Protein AF-A0A1Q9VQT6-F1 (afdb_monomer)

Foldseek 3Di:
DELCLLVDDQPAEAAAHHHFPVSLPDLDACLRYHYLEYAFDVRVVSNVVRNHDHDLHHRHCLLCVLLVDALCVLQDPPAAEQEEEEEDQVCVVVDDPVGHYDDPPPPPSCLLNNLSRYQEYEYCDLSSVSSNLSRVRFYAYEHHPPGDCSSVCRNCNSQVNNPDDHHPDPVRCVLVTGGPRGNDDCVSSQQSPPLVVVVGPGPVVVRDGPDDDDPDDDDDPDDDPPVVPPNDDDDDDDDDDDDDDDDDDDDD

Mean predicted aligned error: 11.43 Å

Structure (mmCIF, N/CA/C/O backbone):
data_AF-A0A1Q9VQT6-F1
#
_entry.id   AF-A0A1Q9VQT6-F1
#
loop_
_atom_site.group_PDB
_atom_site.id
_atom_site.type_symbol
_atom_site.label_atom_id
_atom_site.label_alt_id
_atom_site.label_comp_id
_atom_site.label_asym_id
_atom_site.label_entity_id
_atom_site.label_seq_id
_atom_site.pdbx_PDB_ins_code
_atom_site.Cartn_x
_atom_site.Cartn_y
_atom_site.Cartn_z
_atom_site.occupancy
_atom_site.B_iso_or_equiv
_atom_site.auth_seq_id
_atom_site.auth_comp_id
_atom_site.auth_asym_id
_atom_site.auth_atom_id
_atom_site.pdbx_PDB_model_num
ATOM 1 N N . MET A 1 1 ? -0.586 5.607 8.609 1.00 44.78 1 MET A N 1
ATOM 2 C CA . MET A 1 1 ? 0.236 5.255 7.428 1.00 44.78 1 MET A CA 1
ATOM 3 C C . MET A 1 1 ? 1.458 4.461 7.874 1.00 44.78 1 MET A C 1
ATOM 5 O O . MET A 1 1 ? 2.199 4.940 8.723 1.00 44.78 1 MET A O 1
ATOM 9 N N . GLY A 1 2 ? 1.638 3.247 7.338 1.00 58.81 2 GLY A N 1
ATOM 10 C CA . GLY A 1 2 ? 2.756 2.341 7.644 1.00 58.81 2 GLY A CA 1
ATOM 11 C C . GLY A 1 2 ? 2.370 1.067 8.410 1.00 58.81 2 GLY A C 1
ATOM 12 O O . GLY A 1 2 ? 1.239 0.897 8.851 1.00 58.81 2 GLY A O 1
ATOM 13 N N . SER A 1 3 ? 3.331 0.154 8.585 1.00 63.56 3 SER A N 1
ATOM 14 C CA . SER A 1 3 ? 3.169 -1.046 9.429 1.00 63.56 3 SER A CA 1
ATOM 15 C C . SER A 1 3 ? 3.435 -0.710 10.906 1.00 63.56 3 SER A C 1
ATOM 17 O O . SER A 1 3 ? 4.297 -1.304 11.547 1.00 63.56 3 SER A O 1
ATOM 19 N N . VAL A 1 4 ? 2.762 0.325 11.411 1.00 74.88 4 VAL A N 1
ATOM 20 C CA . VAL A 1 4 ? 3.078 0.990 12.686 1.00 74.88 4 VAL A CA 1
ATOM 21 C C . VAL A 1 4 ? 1.983 0.840 13.738 1.00 74.88 4 VAL A C 1
ATOM 23 O O . VAL A 1 4 ? 2.108 1.412 14.813 1.00 74.88 4 VAL A O 1
ATOM 26 N N . LEU A 1 5 ? 0.927 0.060 13.469 1.00 73.38 5 LEU A N 1
ATOM 27 C CA . LEU A 1 5 ? -0.187 -0.106 14.410 1.00 73.38 5 LEU A CA 1
ATOM 28 C C . LEU A 1 5 ? 0.269 -0.589 15.795 1.00 73.38 5 LEU A C 1
ATOM 30 O O . LEU A 1 5 ? -0.247 -0.138 16.807 1.00 73.38 5 LEU A O 1
ATOM 34 N N . ALA A 1 6 ? 1.294 -1.441 15.847 1.00 70.00 6 ALA A N 1
ATOM 35 C CA . ALA A 1 6 ? 1.879 -1.922 17.099 1.00 70.00 6 ALA A CA 1
ATOM 36 C C . ALA A 1 6 ? 2.628 -0.839 17.914 1.00 70.00 6 ALA A C 1
ATOM 38 O O . ALA A 1 6 ? 3.205 -1.150 18.951 1.00 70.00 6 ALA A O 1
ATOM 39 N N . MET A 1 7 ? 2.668 0.410 17.436 1.00 76.75 7 MET A N 1
ATOM 40 C CA . MET A 1 7 ? 3.237 1.570 18.131 1.00 76.75 7 MET A CA 1
ATOM 41 C C . MET A 1 7 ? 2.185 2.628 18.497 1.00 76.75 7 MET A C 1
ATOM 43 O O . MET A 1 7 ? 2.561 3.640 19.088 1.00 76.75 7 MET A O 1
ATOM 47 N N . ALA A 1 8 ? 0.912 2.422 18.133 1.00 79.19 8 ALA A N 1
ATOM 48 C CA . ALA A 1 8 ? -0.175 3.353 18.441 1.00 79.19 8 ALA A CA 1
ATOM 49 C C . ALA A 1 8 ? -0.362 3.480 19.956 1.00 79.19 8 ALA A C 1
ATOM 51 O O . ALA A 1 8 ? -0.210 2.500 20.670 1.00 79.19 8 ALA A O 1
ATOM 52 N N . ARG A 1 9 ? -0.687 4.659 20.467 1.00 83.12 9 ARG A N 1
ATOM 53 C CA . ARG A 1 9 ? -0.858 4.944 21.898 1.00 83.12 9 ARG A CA 1
ATOM 54 C C . ARG A 1 9 ? -2.287 5.383 22.189 1.00 83.12 9 ARG A C 1
ATOM 56 O O . ARG A 1 9 ? -3.024 5.735 21.277 1.00 83.12 9 ARG A O 1
ATOM 63 N N . ALA A 1 10 ? -2.663 5.376 23.466 1.00 83.62 10 ALA A N 1
ATOM 64 C CA . ALA A 1 10 ? -3.950 5.910 23.897 1.00 83.62 10 ALA A CA 1
ATOM 65 C C . ALA A 1 10 ? -4.160 7.334 23.348 1.00 83.62 10 ALA A C 1
ATOM 67 O O . ALA A 1 10 ? -3.274 8.182 23.477 1.00 83.62 10 ALA A O 1
ATOM 68 N N . GLY A 1 11 ? -5.316 7.569 22.725 1.00 84.19 11 GLY A N 1
ATOM 69 C CA . GLY A 1 11 ? -5.657 8.833 22.064 1.00 84.19 11 GLY A CA 1
ATOM 70 C C . GLY A 1 11 ? -5.195 8.967 20.608 1.00 84.19 11 GLY A C 1
ATOM 71 O O . GLY A 1 11 ? -5.573 9.939 19.956 1.00 84.19 11 GLY A O 1
ATOM 72 N N . ASP A 1 12 ? -4.426 8.015 20.068 1.00 90.50 12 ASP A N 1
ATOM 73 C CA . ASP A 1 12 ? -4.115 7.997 18.637 1.00 90.50 12 ASP A CA 1
ATOM 74 C C . ASP A 1 12 ? -5.354 7.619 17.814 1.00 90.50 12 ASP A C 1
ATOM 76 O O . ASP A 1 12 ? -6.137 6.744 18.194 1.00 90.50 12 ASP A O 1
ATOM 80 N N . VAL A 1 13 ? -5.470 8.225 16.630 1.00 92.12 13 VAL A N 1
ATOM 81 C CA . VAL A 1 13 ? -6.470 7.859 15.621 1.00 92.12 13 VAL A CA 1
ATOM 82 C C . VAL A 1 13 ? -5.795 7.103 14.481 1.00 92.12 13 VAL A C 1
ATOM 84 O O . VAL A 1 13 ? -4.851 7.586 13.849 1.00 92.12 13 VAL A O 1
ATOM 87 N N . VAL A 1 14 ? -6.285 5.900 14.194 1.00 93.25 14 VAL A N 1
ATOM 88 C CA . VAL A 1 14 ? -5.739 5.008 13.170 1.00 93.25 14 VAL A CA 1
ATOM 89 C C . VAL A 1 14 ? -6.642 4.981 11.944 1.00 93.25 14 VAL A C 1
ATOM 91 O O . VAL A 1 14 ? -7.806 4.589 12.003 1.00 93.25 14 VAL A O 1
ATOM 94 N N . TRP A 1 15 ? -6.050 5.315 10.796 1.00 94.75 15 TRP A N 1
ATOM 95 C CA . TRP A 1 15 ? -6.702 5.275 9.491 1.00 94.75 15 TRP A CA 1
ATOM 96 C C . TRP A 1 15 ? -5.819 4.547 8.466 1.00 94.75 15 TRP A C 1
ATOM 98 O O . TRP A 1 15 ? -4.774 5.047 8.038 1.00 94.75 15 TRP A O 1
ATOM 108 N N . GLY A 1 16 ? -6.205 3.309 8.146 1.00 93.06 16 GLY A N 1
ATOM 109 C CA . GLY A 1 16 ? -5.600 2.465 7.111 1.00 93.06 16 GLY A CA 1
ATOM 110 C C . GLY A 1 16 ? -4.193 1.938 7.430 1.00 93.06 16 GLY A C 1
ATOM 111 O O . GLY A 1 16 ? -3.448 1.534 6.541 1.00 93.06 16 GLY A O 1
ATOM 112 N N . SER A 1 17 ? -3.788 1.965 8.704 1.00 91.19 17 SER A N 1
ATOM 113 C CA . SER A 1 17 ? -2.490 1.434 9.147 1.00 91.19 17 SER A CA 1
ATOM 114 C C . SER A 1 17 ? -2.494 -0.095 9.196 1.00 91.19 17 SER A C 1
ATOM 116 O O . SER A 1 17 ? -3.546 -0.717 9.339 1.00 91.19 17 SER A O 1
ATOM 118 N N . GLY A 1 18 ? -1.310 -0.700 9.117 1.00 89.06 18 GLY A N 1
ATOM 119 C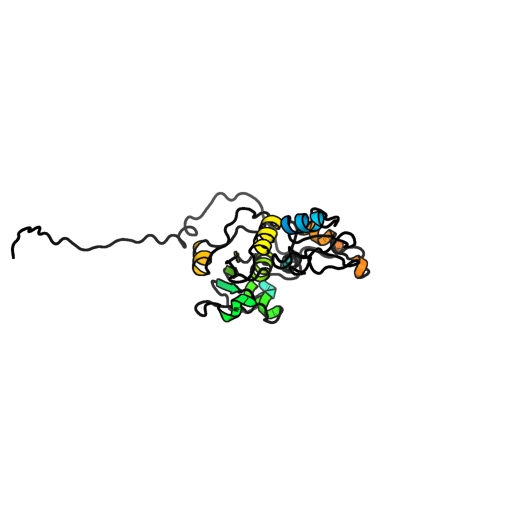 CA . GLY A 1 18 ? -1.108 -2.142 9.249 1.00 89.06 18 GLY A CA 1
ATOM 120 C C . GLY A 1 18 ? -0.224 -2.522 10.438 1.00 89.06 18 GLY A C 1
ATOM 121 O O . GLY A 1 18 ? 0.436 -1.673 11.042 1.00 89.06 18 GLY A O 1
ATOM 122 N N . VAL A 1 19 ? -0.135 -3.818 10.737 1.00 84.44 19 VAL A N 1
ATOM 123 C CA . VAL A 1 19 ? 0.855 -4.368 11.686 1.00 84.44 19 VAL A CA 1
ATOM 124 C C . VAL A 1 19 ? 2.133 -4.772 10.950 1.00 84.44 19 VAL A C 1
ATOM 126 O O . VAL A 1 19 ? 2.077 -5.280 9.826 1.00 84.44 19 VAL A O 1
ATOM 129 N N . ASN A 1 20 ? 3.292 -4.554 11.583 1.00 73.19 20 ASN A N 1
ATOM 130 C CA . ASN A 1 20 ? 4.540 -5.212 11.197 1.00 73.19 20 ASN A CA 1
ATOM 131 C C . ASN A 1 20 ? 4.668 -6.516 11.991 1.00 73.19 20 ASN A C 1
ATOM 133 O O . ASN A 1 20 ? 4.631 -6.484 13.220 1.00 73.19 20 ASN A O 1
ATOM 137 N N . GLY A 1 21 ? 4.861 -7.642 11.297 1.00 64.25 21 GLY A N 1
ATOM 138 C CA . GLY A 1 21 ? 5.029 -8.961 11.914 1.00 64.25 21 GLY A CA 1
ATOM 139 C C . GLY A 1 21 ? 6.121 -9.014 12.992 1.00 64.25 21 GLY A C 1
ATOM 140 O O . GLY A 1 21 ? 6.001 -9.779 13.938 1.00 64.25 21 GLY A O 1
ATOM 141 N N . LYS A 1 22 ? 7.138 -8.145 12.910 1.00 61.59 22 LYS A N 1
ATOM 142 C CA . LYS A 1 22 ? 8.226 -8.048 13.900 1.00 61.59 22 LYS A CA 1
ATOM 143 C C . LYS A 1 22 ? 7.791 -7.521 15.274 1.00 61.59 22 LYS A C 1
ATOM 145 O O . LYS A 1 22 ? 8.549 -7.627 16.229 1.00 61.59 22 LYS A O 1
ATOM 150 N N . LEU A 1 23 ? 6.613 -6.904 15.376 1.00 62.22 23 LEU A N 1
ATOM 151 C CA . LEU A 1 23 ? 6.113 -6.272 16.604 1.00 62.22 23 LEU A CA 1
ATOM 152 C C . LEU A 1 23 ? 4.931 -7.035 17.221 1.00 62.22 23 LEU A C 1
ATOM 154 O O . LEU A 1 23 ? 4.268 -6.518 18.119 1.00 62.22 23 LEU A O 1
ATOM 158 N N . VAL A 1 24 ? 4.655 -8.251 16.738 1.00 61.03 24 VAL A N 1
ATOM 159 C CA . VAL A 1 24 ? 3.488 -9.048 17.144 1.00 61.03 24 VAL A CA 1
ATOM 160 C C . VAL A 1 24 ? 3.578 -9.528 18.597 1.00 61.03 24 VAL A C 1
ATOM 162 O O . VAL A 1 24 ? 2.536 -9.729 19.217 1.00 61.03 24 VAL A O 1
ATOM 165 N N . ASP A 1 25 ? 4.782 -9.608 19.165 1.00 59.00 25 ASP A N 1
ATOM 166 C CA . ASP A 1 25 ? 5.016 -10.097 20.533 1.00 59.00 25 ASP A CA 1
ATOM 167 C C . ASP A 1 25 ? 4.992 -8.996 21.601 1.00 59.00 25 ASP A C 1
ATOM 169 O O . ASP A 1 25 ? 5.174 -9.266 22.785 1.00 59.00 25 ASP A O 1
ATOM 173 N N . ARG A 1 26 ? 4.752 -7.734 21.221 1.00 61.47 26 ARG A N 1
ATOM 174 C CA . ARG A 1 26 ? 4.553 -6.677 22.217 1.00 61.47 26 ARG A CA 1
ATOM 175 C C . ARG A 1 26 ? 3.157 -6.800 22.831 1.00 61.47 26 ARG A C 1
ATOM 177 O O . ARG A 1 26 ? 2.144 -6.722 22.121 1.00 61.47 26 ARG A O 1
ATOM 184 N N . GLU A 1 27 ? 3.112 -6.983 24.149 1.00 59.31 27 GLU A N 1
ATOM 185 C CA . GLU A 1 27 ? 1.920 -6.749 24.967 1.00 59.31 27 GLU A CA 1
ATOM 186 C C . GLU A 1 27 ? 1.637 -5.250 24.956 1.00 59.31 27 GLU A C 1
ATOM 188 O O . GLU A 1 27 ? 2.212 -4.467 25.705 1.00 59.31 27 GLU A O 1
ATOM 193 N N . HIS A 1 28 ? 0.804 -4.838 24.011 1.00 67.81 28 HIS A N 1
ATOM 194 C CA . HIS A 1 28 ? 0.396 -3.456 23.860 1.00 67.81 28 HIS A CA 1
ATOM 195 C C . HIS A 1 28 ? -1.117 -3.433 23.703 1.00 67.81 28 HIS A C 1
ATOM 197 O O . HIS A 1 28 ? -1.641 -3.926 22.699 1.00 67.81 28 HIS A O 1
ATOM 203 N N . ALA A 1 29 ? -1.809 -2.938 24.727 1.00 75.88 29 ALA A N 1
ATOM 204 C CA . ALA A 1 29 ? -3.255 -2.779 24.695 1.00 75.88 29 ALA A CA 1
ATOM 205 C C . ALA A 1 29 ? -3.625 -1.679 23.693 1.00 75.88 29 ALA A C 1
ATOM 207 O O . ALA A 1 29 ? -2.979 -0.635 23.630 1.00 75.88 29 ALA A O 1
ATOM 208 N N . LEU A 1 30 ? -4.663 -1.930 22.901 1.00 82.12 30 LEU A N 1
ATOM 209 C CA . LEU A 1 30 ? -5.165 -0.994 21.893 1.00 82.12 30 LEU A CA 1
ATOM 210 C C . LEU A 1 30 ? -6.600 -0.539 22.207 1.00 82.12 30 LEU A C 1
ATOM 212 O O . LEU A 1 30 ? -7.262 0.018 21.341 1.00 82.12 30 LEU A O 1
ATOM 216 N N . SER A 1 31 ? -7.081 -0.775 23.432 1.00 81.62 31 SER A N 1
ATOM 217 C CA . SER A 1 31 ? -8.441 -0.426 23.869 1.00 81.62 31 SER A CA 1
ATOM 218 C C . SER A 1 31 ? -8.737 1.073 23.833 1.00 81.62 31 SER A C 1
ATOM 220 O O . SER A 1 31 ? -9.873 1.452 23.587 1.00 81.62 31 SER A O 1
ATOM 222 N N . ASP A 1 32 ? -7.715 1.913 24.017 1.00 85.94 32 ASP A N 1
ATOM 223 C CA . ASP A 1 32 ? -7.850 3.377 24.034 1.00 85.94 32 ASP A CA 1
ATOM 224 C C . ASP A 1 32 ? -7.421 4.027 22.703 1.00 85.94 32 ASP A C 1
ATOM 226 O O . ASP A 1 32 ? -7.124 5.224 22.649 1.00 85.94 32 ASP A O 1
ATOM 230 N N . VAL A 1 33 ? -7.313 3.231 21.634 1.00 90.50 33 VAL A N 1
ATOM 231 C CA . VAL A 1 33 ? -6.965 3.697 20.286 1.00 90.50 33 VAL A CA 1
ATOM 232 C C . VAL A 1 33 ? -8.233 3.785 19.449 1.00 90.50 33 VAL A C 1
ATOM 234 O O . VAL A 1 33 ? -8.971 2.811 19.321 1.00 90.50 33 VAL A O 1
ATOM 237 N N . ASP A 1 34 ? -8.453 4.936 18.822 1.00 92.62 34 ASP A N 1
ATOM 238 C CA . ASP A 1 34 ? -9.573 5.137 17.910 1.00 92.62 34 ASP A CA 1
ATOM 239 C C . ASP A 1 34 ? -9.222 4.571 16.526 1.00 92.62 34 ASP A C 1
ATOM 241 O O . ASP A 1 34 ? -8.524 5.195 15.721 1.00 92.62 34 ASP A O 1
ATOM 245 N N . VAL A 1 35 ? -9.663 3.342 16.249 1.00 94.56 35 VAL A N 1
ATOM 246 C CA . VAL A 1 35 ? -9.382 2.666 14.980 1.00 94.56 35 VAL A CA 1
ATOM 247 C C . VAL A 1 35 ? -10.548 2.845 14.012 1.00 94.56 35 VAL A C 1
ATOM 249 O O . VAL A 1 35 ? -11.556 2.150 14.084 1.00 94.56 35 VAL A O 1
ATOM 252 N N . ARG A 1 36 ? -10.378 3.734 13.029 1.00 95.56 36 ARG A N 1
ATOM 253 C CA . ARG A 1 36 ? -11.395 4.033 12.006 1.00 95.56 36 ARG A CA 1
ATOM 254 C C . ARG A 1 36 ? -11.304 3.122 10.785 1.00 95.56 36 ARG A C 1
ATOM 256 O O . ARG A 1 36 ? -12.312 2.820 10.153 1.00 95.56 36 ARG A O 1
ATOM 263 N N . ALA A 1 37 ? -10.092 2.700 10.435 1.00 96.12 37 ALA A N 1
ATOM 264 C CA . ALA A 1 37 ? -9.823 1.774 9.339 1.00 96.12 37 ALA A CA 1
ATOM 265 C C . ALA A 1 37 ? -8.448 1.126 9.514 1.00 96.12 37 ALA A C 1
ATOM 267 O O . ALA A 1 37 ? -7.539 1.727 10.091 1.00 96.12 37 ALA A O 1
ATOM 268 N N . VAL A 1 38 ? -8.254 -0.056 8.936 1.00 96.81 38 VAL A N 1
ATOM 269 C CA . VAL A 1 38 ? -6.958 -0.752 8.920 1.00 96.81 38 VAL A CA 1
ATOM 270 C C . VAL A 1 38 ? -6.618 -1.255 7.523 1.00 96.81 38 VAL A C 1
ATOM 272 O O . VAL A 1 38 ? -7.472 -1.292 6.649 1.00 96.81 38 VAL A O 1
ATOM 275 N N . ARG A 1 39 ? -5.367 -1.650 7.281 1.00 96.44 39 ARG A N 1
ATOM 276 C CA . ARG A 1 39 ? -4.933 -2.098 5.948 1.00 96.44 39 ARG A CA 1
ATOM 277 C C . ARG A 1 39 ? -5.693 -3.333 5.446 1.00 96.44 39 ARG A C 1
ATOM 279 O O . ARG A 1 39 ? -5.993 -3.408 4.260 1.00 96.44 39 ARG A O 1
ATOM 286 N N . GLY A 1 40 ? -5.998 -4.276 6.336 1.00 96.56 40 GLY A N 1
ATOM 287 C CA . GLY A 1 40 ? -6.651 -5.532 5.985 1.00 96.56 40 GLY A CA 1
ATOM 288 C C . GLY A 1 40 ? -7.114 -6.354 7.193 1.00 96.56 40 GLY A C 1
ATOM 289 O O . GLY A 1 40 ? -6.955 -5.926 8.348 1.00 96.56 40 GLY A O 1
ATOM 290 N N . PRO A 1 41 ? -7.709 -7.533 6.939 1.00 96.69 41 PRO A N 1
ATOM 291 C CA . PRO A 1 41 ? -8.357 -8.346 7.965 1.00 96.69 41 PRO A CA 1
ATOM 292 C C . PRO A 1 41 ? -7.379 -8.906 9.006 1.00 96.69 41 PRO A C 1
ATOM 294 O O . PRO A 1 41 ? -7.719 -8.970 10.186 1.00 96.69 41 PRO A O 1
ATOM 297 N N . ARG A 1 42 ? -6.130 -9.224 8.640 1.00 95.25 42 ARG A N 1
ATOM 298 C CA . ARG A 1 42 ? -5.142 -9.740 9.609 1.00 95.25 42 ARG A CA 1
ATOM 299 C C . ARG A 1 42 ? -4.760 -8.680 10.633 1.00 95.25 42 ARG A C 1
ATOM 301 O O . ARG A 1 42 ? -4.623 -8.978 11.821 1.00 95.25 42 ARG A O 1
ATOM 308 N N . THR A 1 43 ? -4.597 -7.438 10.178 1.00 94.81 43 THR A N 1
ATOM 309 C CA . THR A 1 43 ? -4.370 -6.284 11.053 1.00 94.81 43 THR A CA 1
ATOM 310 C C . THR A 1 43 ? -5.576 -6.046 11.963 1.00 94.81 43 THR A C 1
ATOM 312 O O . THR A 1 43 ? -5.394 -5.815 13.160 1.00 94.81 43 THR A O 1
ATOM 315 N N . ARG A 1 44 ? -6.802 -6.145 11.429 1.00 95.56 44 ARG A N 1
ATOM 316 C CA . ARG A 1 44 ? -8.028 -6.034 12.229 1.00 95.56 44 ARG A CA 1
ATOM 317 C C . ARG A 1 44 ? -8.063 -7.071 13.344 1.00 95.56 44 ARG A C 1
ATOM 319 O O . ARG A 1 44 ? -8.241 -6.716 14.505 1.00 95.56 44 ARG A O 1
ATOM 326 N N . ASP A 1 45 ? -7.850 -8.334 13.004 1.00 94.44 45 ASP A N 1
ATOM 327 C CA . ASP A 1 45 ? -7.883 -9.430 13.966 1.00 94.44 45 ASP A CA 1
ATOM 328 C C . ASP A 1 45 ? -6.809 -9.276 15.046 1.00 94.44 45 ASP A C 1
ATOM 330 O O . ASP A 1 45 ? -7.064 -9.522 16.226 1.00 94.44 45 ASP A O 1
ATOM 334 N N . PHE A 1 46 ? -5.611 -8.827 14.663 1.00 91.69 46 PHE A N 1
ATOM 335 C CA . PHE A 1 46 ? -4.545 -8.511 15.611 1.00 91.69 46 PHE A CA 1
ATOM 336 C C . PHE A 1 46 ? -4.967 -7.444 16.628 1.00 91.69 46 PHE A C 1
ATOM 338 O O . PHE A 1 46 ? -4.729 -7.620 17.825 1.00 91.69 46 PHE A O 1
ATOM 345 N N . ALA A 1 47 ? -5.586 -6.359 16.163 1.00 91.00 47 ALA A N 1
ATOM 346 C CA . ALA A 1 47 ? -6.003 -5.251 17.013 1.00 91.00 47 ALA A CA 1
ATOM 347 C C . ALA A 1 47 ? -7.195 -5.616 17.911 1.00 91.00 47 ALA A C 1
ATOM 349 O O . ALA A 1 47 ? -7.173 -5.318 19.104 1.00 91.00 47 ALA A O 1
ATOM 350 N N . ARG A 1 48 ? -8.176 -6.363 17.386 1.00 92.75 48 ARG A N 1
ATOM 351 C CA . ARG A 1 48 ? -9.320 -6.860 18.170 1.00 92.75 48 ARG A CA 1
ATOM 352 C C . ARG A 1 48 ? -8.888 -7.778 19.311 1.00 92.75 48 ARG A C 1
ATOM 354 O O . ARG A 1 48 ? -9.386 -7.647 20.423 1.00 92.75 48 ARG A O 1
ATOM 361 N N . ARG A 1 49 ? -7.902 -8.656 19.081 1.00 91.25 49 ARG A N 1
ATOM 362 C CA . ARG A 1 49 ? -7.314 -9.495 20.148 1.00 91.25 49 ARG A CA 1
ATOM 363 C C . ARG A 1 49 ? -6.611 -8.692 21.252 1.00 91.25 49 ARG A C 1
ATOM 365 O O . ARG A 1 49 ? -6.309 -9.257 22.295 1.00 91.25 49 ARG A O 1
ATOM 372 N N . ARG A 1 50 ? -6.349 -7.401 21.030 1.00 88.94 50 ARG A N 1
ATOM 373 C CA . ARG A 1 50 ? -5.722 -6.462 21.979 1.00 88.94 50 ARG A CA 1
ATOM 374 C C . ARG A 1 50 ? -6.703 -5.430 22.542 1.00 88.94 50 ARG A C 1
ATOM 376 O O . ARG A 1 50 ? -6.273 -4.420 23.094 1.00 88.94 50 ARG A O 1
ATOM 383 N N . GLY A 1 51 ? -8.002 -5.689 22.403 1.00 90.31 51 GLY A N 1
ATOM 384 C CA . GLY A 1 51 ? -9.065 -4.892 23.011 1.00 90.31 51 GLY A CA 1
ATOM 385 C C . GLY A 1 51 ? -9.530 -3.689 22.193 1.00 90.31 51 GLY A C 1
ATOM 386 O O . GLY A 1 51 ? -10.388 -2.965 22.678 1.00 90.31 51 GLY A O 1
ATOM 387 N N . ALA A 1 52 ? -9.013 -3.473 20.977 1.00 91.31 52 ALA A N 1
ATOM 388 C CA . ALA A 1 52 ? -9.501 -2.395 20.117 1.00 91.31 52 ALA A CA 1
ATOM 389 C C . ALA A 1 52 ? -10.855 -2.740 19.484 1.00 91.31 52 ALA A C 1
ATOM 391 O O . ALA A 1 52 ? -11.054 -3.851 18.972 1.00 91.31 52 ALA A O 1
ATOM 392 N N . GLU A 1 53 ? -11.743 -1.754 19.407 1.00 93.62 53 GLU A N 1
ATOM 393 C CA . GLU A 1 53 ? -12.871 -1.786 18.481 1.00 93.62 53 GLU A CA 1
ATOM 394 C C . GLU A 1 53 ? -12.373 -1.434 17.079 1.00 93.62 53 GLU A C 1
ATOM 396 O O . GLU A 1 53 ? -11.736 -0.405 16.875 1.00 93.62 53 GLU A O 1
ATOM 401 N N . VAL A 1 54 ? -12.614 -2.315 16.105 1.00 95.44 54 VAL A N 1
ATOM 402 C CA . VAL A 1 54 ? -12.106 -2.134 14.739 1.00 95.44 54 VAL A CA 1
ATOM 403 C C . VAL A 1 54 ? -13.207 -2.456 13.727 1.00 95.44 54 VAL A C 1
ATOM 405 O O . VAL A 1 54 ? -13.619 -3.625 13.631 1.00 95.44 54 VAL A O 1
ATOM 408 N N . PRO A 1 55 ? -13.683 -1.467 12.950 1.00 96.19 55 PRO A N 1
ATOM 409 C CA . PRO A 1 55 ? -14.701 -1.687 11.934 1.00 96.19 55 PRO A CA 1
ATOM 410 C C . PRO A 1 55 ? -14.135 -2.495 10.759 1.00 96.19 55 PRO A C 1
ATOM 412 O O . PRO A 1 55 ? -12.923 -2.594 10.561 1.00 96.19 55 PRO A O 1
ATOM 415 N N . GLU A 1 56 ? -15.016 -3.075 9.947 1.00 96.25 56 GLU A N 1
ATOM 416 C CA . GLU A 1 56 ? -14.646 -3.790 8.714 1.00 96.25 56 GLU A CA 1
ATOM 417 C C . GLU A 1 56 ? -14.413 -2.807 7.562 1.00 96.25 56 GLU A C 1
ATOM 419 O O . GLU A 1 56 ? -15.027 -2.885 6.503 1.00 96.25 56 GLU A O 1
ATOM 424 N N . VAL A 1 57 ? -13.535 -1.833 7.805 1.00 96.69 57 VAL A N 1
ATOM 425 C CA . VAL A 1 57 ? -13.114 -0.834 6.824 1.00 96.69 57 VAL A CA 1
ATOM 426 C C . VAL A 1 57 ? -11.646 -1.077 6.512 1.00 96.69 57 VAL A C 1
ATOM 428 O O . VAL A 1 57 ? -10.775 -0.875 7.367 1.00 96.69 57 VAL A O 1
ATOM 431 N N . TYR A 1 58 ? -11.390 -1.524 5.282 1.00 96.56 58 TYR A N 1
ATOM 432 C CA . TYR A 1 58 ? -10.063 -1.922 4.828 1.00 96.56 58 TYR A CA 1
ATOM 433 C C . TYR A 1 58 ? -9.511 -1.001 3.744 1.00 96.56 58 TYR A C 1
ATOM 435 O O . TYR A 1 58 ? -10.220 -0.576 2.829 1.00 96.56 58 TYR A O 1
ATOM 443 N N . GLY A 1 59 ? -8.215 -0.725 3.832 1.00 95.50 59 GLY A N 1
ATOM 444 C CA . GLY A 1 59 ? -7.471 -0.057 2.775 1.00 95.50 59 GLY A CA 1
ATOM 445 C C . GLY A 1 59 ? -6.232 0.657 3.291 1.00 95.50 59 GLY A C 1
ATOM 446 O O . GLY A 1 59 ? -6.220 1.216 4.386 1.00 95.50 59 GLY A O 1
ATOM 447 N N . ASP A 1 60 ? -5.183 0.644 2.475 1.00 96.06 60 ASP A N 1
ATOM 448 C CA . ASP A 1 60 ? -4.013 1.496 2.669 1.00 96.06 60 ASP A CA 1
ATOM 449 C C . ASP A 1 60 ? -4.304 2.887 2.067 1.00 96.06 60 ASP A C 1
ATOM 451 O O . ASP A 1 60 ? -4.737 2.948 0.913 1.00 96.06 60 ASP A O 1
ATOM 455 N N . PRO A 1 61 ? -4.069 4.011 2.772 1.00 94.88 61 PRO A N 1
ATOM 456 C CA . PRO A 1 61 ? -4.299 5.348 2.223 1.00 94.88 61 PRO A CA 1
ATOM 457 C C . PRO A 1 61 ? -3.493 5.648 0.953 1.00 94.88 61 PRO A C 1
ATOM 459 O O . PRO A 1 61 ? -3.897 6.503 0.169 1.00 94.88 61 PRO A O 1
ATOM 462 N N . GLY A 1 62 ? -2.391 4.933 0.700 1.00 95.25 62 GLY A N 1
ATOM 463 C CA . GLY A 1 62 ? -1.655 4.999 -0.561 1.00 95.25 62 GLY A CA 1
ATOM 464 C C . GLY A 1 62 ? -2.496 4.625 -1.789 1.00 95.25 62 GLY A C 1
ATOM 465 O O . GLY A 1 62 ? -2.212 5.115 -2.879 1.00 95.25 62 GLY A O 1
ATOM 466 N N . LEU A 1 63 ? -3.578 3.851 -1.627 1.00 95.44 63 LEU A N 1
ATOM 467 C CA . LEU A 1 63 ? -4.546 3.576 -2.700 1.00 95.44 63 LEU A CA 1
ATOM 468 C C . LEU A 1 63 ? -5.280 4.839 -3.180 1.00 95.44 63 LEU A C 1
ATOM 470 O O . LEU A 1 63 ? -5.775 4.890 -4.306 1.00 95.44 63 LEU A O 1
ATOM 474 N N . LEU A 1 64 ? -5.328 5.888 -2.356 1.00 95.31 64 LEU A N 1
ATOM 475 C CA . LEU A 1 64 ? -5.971 7.153 -2.708 1.00 95.31 64 LEU A CA 1
ATOM 476 C C . LEU A 1 64 ? -5.101 8.035 -3.610 1.00 95.31 64 LEU A C 1
ATOM 478 O O . LEU A 1 64 ? -5.601 9.027 -4.132 1.00 95.31 64 LEU A O 1
ATOM 482 N N . VAL A 1 65 ? -3.839 7.673 -3.875 1.00 94.88 65 VAL A N 1
ATOM 483 C CA . VAL A 1 65 ? -2.974 8.412 -4.816 1.00 94.88 65 VAL A CA 1
ATOM 484 C C . VAL A 1 65 ? -3.643 8.563 -6.189 1.00 94.88 65 VAL A C 1
ATOM 486 O O . VAL A 1 65 ? -3.627 9.658 -6.748 1.00 94.88 65 VAL A O 1
ATOM 489 N N . GLY A 1 66 ? -4.307 7.514 -6.690 1.00 91.81 66 GLY A N 1
ATOM 490 C CA . GLY A 1 66 ? -5.032 7.550 -7.968 1.00 91.81 66 GLY A CA 1
ATOM 491 C C . GLY A 1 66 ? -6.273 8.451 -7.984 1.00 91.81 66 GLY A C 1
ATOM 492 O O . GLY A 1 66 ? -6.780 8.774 -9.053 1.00 91.81 66 GLY A O 1
ATOM 493 N N . HIS A 1 67 ? -6.754 8.885 -6.814 1.00 91.06 67 HIS A N 1
ATOM 494 C CA . HIS A 1 67 ? -7.846 9.857 -6.692 1.00 91.06 67 HIS A CA 1
ATOM 495 C C . HIS A 1 67 ? -7.341 11.302 -6.711 1.00 91.06 67 HIS A C 1
ATOM 497 O O . HIS A 1 67 ? -8.105 12.219 -7.000 1.00 91.06 67 HIS A O 1
ATOM 503 N N . LEU A 1 68 ? -6.063 11.505 -6.383 1.00 91.69 68 LEU A N 1
ATOM 504 C CA . LEU A 1 68 ? -5.428 12.818 -6.328 1.00 91.69 68 LEU A CA 1
ATOM 505 C C . LEU A 1 68 ? -4.758 13.174 -7.657 1.00 91.69 68 LEU A C 1
ATOM 507 O O . LEU A 1 68 ? -4.810 14.326 -8.084 1.00 91.69 68 LEU A O 1
ATOM 511 N N . TRP A 1 69 ? -4.155 12.188 -8.326 1.00 94.56 69 TRP A N 1
ATOM 512 C CA . TRP A 1 69 ? -3.463 12.385 -9.595 1.00 94.56 69 TRP A CA 1
ATOM 513 C C . TRP A 1 69 ? -3.718 11.240 -10.567 1.00 94.56 69 TRP A C 1
ATOM 515 O O . TRP A 1 69 ? -3.770 10.070 -10.191 1.00 94.56 69 TRP A O 1
ATOM 525 N N . THR A 1 70 ? -3.798 11.574 -11.855 1.00 96.38 70 THR A N 1
ATOM 526 C CA . THR A 1 70 ? -3.813 10.563 -12.911 1.00 96.38 70 THR A CA 1
ATOM 527 C C . THR A 1 70 ? -2.412 9.989 -13.120 1.00 96.38 70 THR A C 1
ATOM 529 O O . THR A 1 70 ? -1.396 10.669 -12.941 1.00 96.38 70 THR A O 1
ATOM 532 N N . ARG A 1 71 ? -2.347 8.739 -13.593 1.00 97.19 71 ARG A N 1
ATOM 533 C CA . ARG A 1 71 ? -1.083 8.104 -13.994 1.00 97.19 71 ARG A CA 1
ATOM 534 C C . ARG A 1 71 ? -0.314 8.944 -15.018 1.00 97.19 71 ARG A C 1
ATOM 536 O O . ARG A 1 71 ? 0.900 9.073 -14.900 1.00 97.19 71 ARG A O 1
ATOM 543 N N . SER A 1 72 ? -1.000 9.522 -16.006 1.00 97.19 72 SER A N 1
ATOM 544 C CA . SER A 1 72 ? -0.361 10.343 -17.043 1.00 97.19 72 SER A CA 1
ATOM 545 C C . SER A 1 72 ? 0.269 11.616 -16.476 1.00 97.19 72 SER A C 1
ATOM 547 O O . SER A 1 72 ? 1.390 11.943 -16.855 1.00 97.19 72 SER A O 1
ATOM 549 N N . ALA A 1 73 ? -0.399 12.289 -15.533 1.00 97.19 73 ALA A N 1
ATOM 550 C CA . ALA A 1 73 ? 0.133 13.489 -14.892 1.00 97.19 73 ALA A CA 1
ATOM 551 C C . ALA A 1 73 ? 1.383 13.190 -14.050 1.00 97.19 73 ALA A C 1
ATOM 553 O O . ALA A 1 73 ? 2.348 13.948 -14.096 1.00 97.19 73 ALA A O 1
ATOM 554 N N . LEU A 1 74 ? 1.391 12.074 -13.310 1.00 97.75 74 LEU A N 1
ATOM 555 C CA . LEU A 1 74 ? 2.551 11.675 -12.507 1.00 97.75 74 LEU A CA 1
ATOM 556 C C . LEU A 1 74 ? 3.724 11.199 -13.365 1.00 97.75 74 LEU A C 1
ATOM 558 O O . LEU A 1 74 ? 4.868 11.544 -13.068 1.00 97.75 74 LEU A O 1
ATOM 562 N N . ALA A 1 75 ? 3.457 10.424 -14.420 1.00 97.69 75 ALA A N 1
ATOM 563 C CA . ALA A 1 75 ? 4.497 9.968 -15.336 1.00 97.69 75 ALA A CA 1
ATOM 564 C C . ALA A 1 75 ? 5.189 11.163 -16.014 1.00 97.69 75 ALA A C 1
ATOM 566 O O . ALA A 1 75 ? 6.422 11.239 -16.003 1.00 97.69 75 ALA A O 1
ATOM 567 N N . GLY A 1 76 ? 4.406 12.123 -16.522 1.00 96.06 76 GLY A N 1
ATOM 568 C CA . GLY A 1 76 ? 4.917 13.240 -17.316 1.00 96.06 76 GLY A CA 1
ATOM 569 C C . GLY A 1 76 ? 5.672 12.735 -18.548 1.00 96.06 76 GLY A C 1
ATOM 570 O O . GLY A 1 76 ? 5.270 11.746 -19.160 1.00 96.06 76 GLY A O 1
ATOM 571 N N . ASP A 1 77 ? 6.808 13.363 -18.852 1.00 96.38 77 ASP A N 1
ATOM 572 C CA . ASP A 1 77 ? 7.668 13.006 -19.993 1.00 96.38 77 ASP A CA 1
ATOM 573 C C . ASP A 1 77 ? 8.730 11.943 -19.652 1.00 96.38 77 ASP A C 1
ATOM 575 O O . ASP A 1 77 ? 9.702 11.754 -20.388 1.00 96.38 77 ASP A O 1
ATOM 579 N N . ARG A 1 78 ? 8.593 11.252 -18.510 1.00 96.56 78 ARG A N 1
ATOM 580 C CA . ARG A 1 78 ? 9.561 10.224 -18.106 1.00 96.56 78 ARG A CA 1
ATOM 581 C C . ARG A 1 78 ? 9.586 9.076 -19.125 1.00 96.56 78 ARG A C 1
ATOM 583 O O . ARG A 1 78 ? 8.521 8.631 -19.563 1.00 96.56 78 ARG A O 1
ATOM 590 N N . PRO A 1 79 ? 10.775 8.537 -19.454 1.00 94.50 79 PRO A N 1
ATOM 591 C CA . PRO A 1 79 ? 10.883 7.346 -20.284 1.00 94.50 79 PRO A CA 1
ATOM 592 C C . PRO A 1 79 ? 10.102 6.185 -19.673 1.00 94.50 79 PRO A C 1
ATOM 594 O O . PRO A 1 79 ? 10.166 5.954 -18.464 1.00 94.50 79 PRO A O 1
ATOM 597 N N . ARG A 1 80 ? 9.386 5.444 -20.518 1.00 95.00 80 ARG A N 1
ATOM 598 C CA . ARG A 1 80 ? 8.706 4.225 -20.085 1.00 95.00 80 ARG A CA 1
ATOM 599 C C . ARG A 1 80 ? 9.700 3.078 -19.975 1.00 95.00 80 ARG A C 1
ATOM 601 O O . ARG A 1 80 ? 10.566 2.934 -20.834 1.00 95.00 80 ARG A O 1
ATOM 608 N N . THR A 1 81 ? 9.544 2.263 -18.941 1.00 96.31 81 THR A N 1
ATOM 609 C CA . THR A 1 81 ? 10.293 1.013 -18.773 1.00 96.31 81 THR A CA 1
ATOM 610 C C . THR A 1 81 ? 9.344 -0.171 -18.856 1.00 96.31 81 THR A C 1
ATOM 612 O O . THR A 1 81 ? 8.190 -0.065 -18.442 1.00 96.31 81 THR A O 1
ATOM 615 N N . ASP A 1 82 ? 9.823 -1.308 -19.360 1.00 97.50 82 ASP A N 1
ATOM 616 C CA . ASP A 1 82 ? 9.017 -2.534 -19.405 1.00 97.50 82 ASP A CA 1
ATOM 617 C C . ASP A 1 82 ? 8.689 -3.018 -17.989 1.00 97.50 82 ASP A C 1
ATOM 619 O O . ASP A 1 82 ? 7.543 -3.354 -17.685 1.00 97.50 82 ASP A O 1
ATOM 623 N N . HIS A 1 83 ? 9.672 -2.952 -17.087 1.00 98.31 83 HIS A N 1
ATOM 624 C CA . HIS A 1 83 ? 9.494 -3.243 -15.671 1.00 98.31 83 HIS A CA 1
ATOM 625 C C . HIS A 1 83 ? 10.316 -2.329 -14.756 1.00 98.31 83 HIS A C 1
ATOM 627 O O . HIS A 1 83 ? 11.201 -1.587 -15.195 1.00 98.31 83 HIS A O 1
ATOM 633 N N . LEU A 1 84 ? 10.000 -2.387 -13.465 1.00 98.44 84 LEU A N 1
ATOM 634 C CA . LEU A 1 84 ? 10.700 -1.701 -12.386 1.00 98.44 84 LEU A CA 1
ATOM 635 C C . LEU A 1 84 ? 10.732 -2.585 -11.140 1.00 98.44 84 LEU A C 1
ATOM 637 O O . LEU A 1 84 ? 9.703 -3.126 -10.731 1.00 98.44 84 LEU A O 1
ATOM 641 N N . VAL A 1 85 ? 11.897 -2.668 -10.500 1.00 98.38 85 VAL A N 1
ATOM 642 C CA . VAL A 1 85 ? 12.062 -3.312 -9.197 1.00 98.38 85 VAL A CA 1
ATOM 643 C C . VAL A 1 85 ? 12.039 -2.258 -8.091 1.00 98.38 85 VAL A C 1
ATOM 645 O O . VAL A 1 85 ? 12.800 -1.290 -8.118 1.00 98.38 85 VAL A O 1
ATOM 648 N N . VAL A 1 86 ? 11.172 -2.439 -7.094 1.00 98.00 86 VAL A N 1
ATOM 649 C CA . VAL A 1 86 ? 11.081 -1.563 -5.913 1.00 98.00 86 VAL A CA 1
ATOM 650 C C . VAL A 1 86 ? 11.368 -2.384 -4.651 1.00 98.00 86 VAL A C 1
ATOM 652 O O . VAL A 1 86 ? 10.442 -2.931 -4.035 1.00 98.00 86 VAL A O 1
ATOM 655 N N . PRO A 1 87 ? 12.642 -2.520 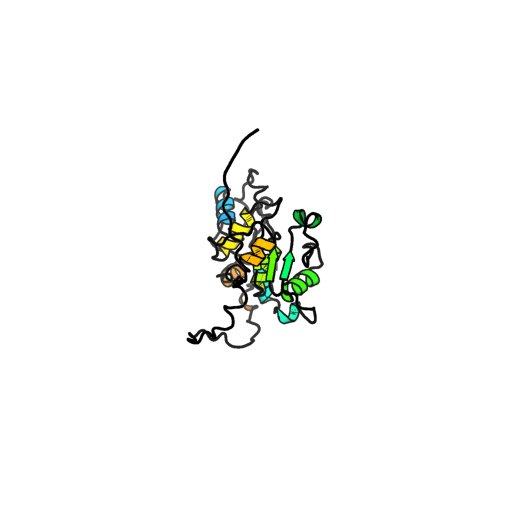-4.248 1.00 96.75 87 PRO A N 1
ATOM 656 C CA . PRO A 1 87 ? 13.003 -3.293 -3.072 1.00 96.75 87 PRO A CA 1
ATOM 657 C C . PRO A 1 87 ? 12.523 -2.602 -1.794 1.00 96.75 87 PRO A C 1
ATOM 659 O O . PRO A 1 87 ? 12.384 -1.377 -1.721 1.00 96.75 87 PRO A O 1
ATOM 662 N N . ASN A 1 88 ? 12.312 -3.388 -0.743 1.00 94.69 88 ASN A N 1
ATOM 663 C CA . ASN A 1 88 ? 12.240 -2.863 0.608 1.00 94.69 88 ASN A CA 1
ATOM 664 C C . ASN A 1 88 ? 13.534 -2.106 0.948 1.00 94.69 88 ASN A C 1
ATOM 666 O O . ASN A 1 88 ? 14.605 -2.441 0.447 1.00 94.69 88 ASN A O 1
ATOM 670 N N . LEU A 1 89 ? 13.466 -1.134 1.863 1.00 92.00 89 LEU A N 1
ATOM 671 C CA . LEU A 1 89 ? 14.655 -0.422 2.336 1.00 92.00 89 LEU A CA 1
ATOM 672 C C . LEU A 1 89 ? 15.750 -1.382 2.824 1.00 92.00 89 LEU A C 1
ATOM 674 O O . LEU A 1 89 ? 16.925 -1.166 2.539 1.00 92.00 89 LEU A O 1
ATOM 678 N N . HIS A 1 90 ? 15.362 -2.438 3.535 1.00 90.56 90 HIS A N 1
ATOM 679 C CA . HIS A 1 90 ? 16.303 -3.413 4.073 1.00 90.56 90 HIS A CA 1
ATOM 680 C C . HIS A 1 90 ? 16.810 -4.424 3.028 1.00 90.56 90 HIS A C 1
ATOM 682 O O . HIS A 1 90 ? 17.823 -5.067 3.272 1.00 90.56 90 HIS A O 1
ATOM 688 N N . ASP A 1 91 ? 16.164 -4.512 1.861 1.00 90.56 91 ASP A N 1
ATOM 689 C CA . ASP A 1 91 ? 16.617 -5.337 0.731 1.00 90.56 91 ASP A CA 1
ATOM 690 C C . ASP A 1 91 ? 17.466 -4.528 -0.267 1.00 90.56 91 ASP A C 1
ATOM 692 O O . ASP A 1 91 ? 18.176 -5.098 -1.089 1.00 90.56 91 ASP A O 1
ATOM 696 N N . LEU A 1 92 ? 17.421 -3.189 -0.205 1.00 90.06 92 LEU A N 1
ATOM 697 C CA . LEU A 1 92 ? 17.997 -2.298 -1.219 1.00 90.06 92 LEU A CA 1
ATOM 698 C C . LEU A 1 92 ? 19.496 -2.528 -1.460 1.00 90.06 92 LEU A C 1
ATOM 700 O O . LEU A 1 92 ? 19.951 -2.427 -2.595 1.00 90.06 92 LEU A O 1
ATOM 704 N N . ALA A 1 93 ? 20.265 -2.827 -0.411 1.00 89.06 93 ALA A N 1
ATOM 705 C CA . ALA A 1 93 ? 21.704 -3.068 -0.537 1.00 89.06 93 ALA A CA 1
ATOM 706 C C . ALA A 1 93 ? 22.031 -4.371 -1.290 1.00 89.06 93 ALA A C 1
ATOM 708 O O . ALA A 1 93 ? 23.094 -4.468 -1.897 1.00 89.06 93 ALA A O 1
ATOM 709 N N . ALA A 1 94 ? 21.118 -5.344 -1.254 1.00 85.50 94 ALA A N 1
ATOM 710 C CA . ALA A 1 94 ? 21.240 -6.639 -1.917 1.00 85.50 94 ALA A CA 1
ATOM 711 C C . ALA A 1 94 ? 20.449 -6.706 -3.235 1.00 85.50 94 ALA A C 1
ATOM 713 O O . ALA A 1 94 ? 20.395 -7.763 -3.857 1.00 85.50 94 ALA A O 1
ATOM 714 N N . ALA A 1 95 ? 19.815 -5.603 -3.650 1.00 85.75 95 ALA A N 1
ATOM 715 C CA . ALA A 1 95 ? 19.010 -5.568 -4.860 1.00 85.75 95 ALA A CA 1
ATOM 716 C C . ALA A 1 95 ? 19.871 -5.855 -6.097 1.00 85.75 95 ALA A C 1
ATOM 718 O O . ALA A 1 95 ? 20.953 -5.280 -6.264 1.00 85.75 95 ALA A O 1
ATOM 719 N N . ASP A 1 96 ? 19.366 -6.729 -6.968 1.00 83.56 96 ASP A N 1
ATOM 720 C CA . ASP A 1 96 ? 20.050 -7.081 -8.203 1.00 83.56 96 ASP A CA 1
ATOM 721 C C . ASP A 1 96 ? 20.169 -5.857 -9.122 1.00 83.56 96 ASP A C 1
ATOM 723 O O . ASP A 1 96 ? 19.191 -5.193 -9.473 1.00 83.56 96 ASP A O 1
ATOM 727 N N . ARG A 1 97 ? 21.405 -5.569 -9.527 1.00 86.38 97 ARG A N 1
ATOM 728 C CA . ARG A 1 97 ? 21.740 -4.457 -10.415 1.00 86.38 97 ARG A CA 1
ATOM 729 C C . ARG A 1 97 ? 21.415 -4.751 -11.881 1.00 86.38 97 ARG A C 1
ATOM 731 O O . ARG A 1 97 ? 21.527 -3.840 -12.697 1.00 86.38 97 ARG A O 1
ATOM 738 N N . ALA A 1 98 ? 21.017 -5.979 -12.216 1.00 91.44 98 ALA A N 1
ATOM 739 C CA . ALA A 1 98 ? 20.570 -6.366 -13.551 1.00 91.44 98 ALA A CA 1
ATOM 740 C C . ALA A 1 98 ? 19.219 -5.743 -13.947 1.00 91.44 98 ALA A C 1
ATOM 742 O O . ALA A 1 98 ? 18.865 -5.736 -15.128 1.00 91.44 98 ALA A O 1
ATOM 743 N N . HIS A 1 99 ? 18.465 -5.196 -12.989 1.00 94.56 99 HIS A N 1
ATOM 744 C CA . HIS A 1 99 ? 17.145 -4.623 -13.233 1.00 94.56 99 HIS A CA 1
ATOM 745 C C . HIS A 1 99 ? 17.069 -3.125 -12.904 1.00 94.56 99 HIS A C 1
ATOM 747 O O . HIS A 1 99 ? 17.681 -2.670 -11.928 1.00 94.56 99 HIS A O 1
ATOM 753 N N . PRO A 1 100 ? 16.261 -2.345 -13.656 1.00 96.12 100 PRO A N 1
ATOM 754 C CA . PRO A 1 100 ? 15.915 -0.983 -13.268 1.00 96.12 100 PRO A CA 1
ATOM 755 C C . PRO A 1 100 ? 15.328 -0.985 -11.857 1.00 96.12 100 PRO A C 1
ATOM 757 O O . PRO A 1 100 ? 14.321 -1.643 -11.597 1.00 96.12 100 PRO A O 1
ATOM 760 N N . THR A 1 101 ? 15.972 -0.263 -10.944 1.00 96.81 101 THR A N 1
ATOM 761 C CA . THR A 1 101 ? 15.649 -0.307 -9.517 1.00 96.81 101 THR A CA 1
ATOM 762 C C . THR A 1 101 ? 15.343 1.089 -8.993 1.00 96.81 101 THR A C 1
ATOM 764 O O . THR A 1 101 ? 16.134 2.016 -9.170 1.00 96.81 101 THR A O 1
ATOM 767 N N . LEU A 1 102 ? 14.214 1.234 -8.298 1.00 96.88 102 LEU A N 1
ATOM 768 C CA . LEU A 1 102 ? 13.827 2.457 -7.598 1.00 96.88 102 LEU A CA 1
ATOM 769 C C . LEU A 1 102 ? 14.054 2.293 -6.094 1.00 96.88 102 LEU A C 1
ATOM 771 O O . LEU A 1 102 ? 13.440 1.451 -5.443 1.00 96.88 102 LEU A O 1
ATOM 775 N N . SER A 1 103 ? 14.879 3.164 -5.516 1.00 96.31 103 SER A N 1
ATOM 776 C CA . SER A 1 103 ? 14.991 3.270 -4.060 1.00 96.31 103 SER A CA 1
ATOM 777 C C . SER A 1 103 ? 13.664 3.754 -3.453 1.00 96.31 103 SER A C 1
ATOM 779 O O . SER A 1 103 ? 13.175 4.813 -3.851 1.00 96.31 103 SER A O 1
ATOM 781 N N . PRO A 1 104 ? 13.118 3.080 -2.422 1.00 91.50 104 PRO A N 1
ATOM 782 C CA . PRO A 1 104 ? 11.911 3.536 -1.728 1.00 91.50 104 PRO A CA 1
ATOM 783 C C . PRO A 1 104 ? 12.139 4.804 -0.883 1.00 91.50 104 PRO A C 1
ATOM 785 O O . PRO A 1 104 ? 11.199 5.315 -0.284 1.00 91.50 104 PRO A O 1
ATOM 788 N N . ARG A 1 105 ? 13.387 5.292 -0.789 1.00 93.44 105 ARG A N 1
ATOM 789 C CA . ARG A 1 105 ? 13.751 6.559 -0.125 1.00 93.44 105 ARG A CA 1
ATOM 790 C C . ARG A 1 105 ? 13.896 7.731 -1.091 1.00 93.44 105 ARG A C 1
ATOM 792 O O . ARG A 1 105 ? 14.267 8.818 -0.655 1.00 93.44 105 ARG A O 1
ATOM 799 N N . SER A 1 106 ? 13.703 7.507 -2.388 1.00 96.00 106 SER A N 1
ATOM 800 C CA . SER A 1 106 ? 13.714 8.603 -3.351 1.00 96.00 106 SER A CA 1
ATOM 801 C C . SER A 1 106 ? 12.620 9.625 -3.004 1.00 96.00 106 SER A C 1
ATOM 803 O O . SER A 1 106 ? 11.631 9.258 -2.362 1.00 96.00 106 SER A O 1
ATOM 805 N N . PRO A 1 107 ? 12.763 10.894 -3.427 1.00 97.19 107 PRO A N 1
ATOM 806 C CA . PRO A 1 107 ? 11.710 11.893 -3.269 1.00 97.19 107 PRO A CA 1
ATOM 807 C C . PRO A 1 107 ? 10.345 11.381 -3.749 1.00 97.19 107 PRO A C 1
ATOM 809 O O . PRO A 1 107 ? 10.269 10.547 -4.655 1.00 97.19 107 PRO A O 1
ATOM 812 N N . LEU A 1 108 ? 9.264 11.849 -3.121 1.00 94.94 108 LEU A N 1
ATOM 813 C CA . LEU A 1 108 ? 7.916 11.327 -3.366 1.00 94.94 108 LEU A CA 1
ATOM 814 C C . LEU A 1 108 ? 7.513 11.439 -4.843 1.00 94.94 108 LEU A C 1
ATOM 816 O O . LEU A 1 108 ? 7.031 10.471 -5.422 1.00 94.94 108 LEU A O 1
ATOM 820 N N . ASP A 1 109 ? 7.753 12.591 -5.461 1.00 96.12 109 ASP A N 1
ATOM 821 C CA . ASP A 1 109 ? 7.488 12.855 -6.876 1.00 96.12 109 ASP A CA 1
ATOM 822 C C . ASP A 1 109 ? 8.294 11.928 -7.801 1.00 96.12 109 ASP A C 1
ATOM 824 O O . ASP A 1 109 ? 7.772 11.436 -8.803 1.00 96.12 109 ASP A O 1
ATOM 828 N N . VAL A 1 110 ? 9.540 11.616 -7.432 1.00 97.50 110 VAL A N 1
ATOM 829 C CA . VAL A 1 110 ? 10.375 10.641 -8.144 1.00 97.50 110 VAL A CA 1
ATOM 830 C C . VAL A 1 110 ? 9.792 9.240 -8.005 1.00 97.50 110 VAL A C 1
ATOM 832 O O . VAL A 1 110 ? 9.673 8.541 -9.010 1.00 97.50 110 VAL A O 1
ATOM 835 N N . CYS A 1 111 ? 9.388 8.827 -6.801 1.00 97.75 111 CYS A N 1
ATOM 836 C CA . CYS A 1 111 ? 8.782 7.514 -6.586 1.00 97.75 111 CYS A CA 1
ATOM 837 C C . CYS A 1 111 ? 7.495 7.347 -7.398 1.00 97.75 111 CYS A C 1
ATOM 839 O O . CYS A 1 111 ? 7.376 6.403 -8.180 1.00 97.75 111 CYS A O 1
ATOM 841 N N . LEU A 1 112 ? 6.557 8.285 -7.241 1.00 98.06 112 LEU A N 1
ATOM 842 C CA . LEU A 1 112 ? 5.266 8.255 -7.922 1.00 98.06 112 LEU A CA 1
ATOM 843 C C . LEU A 1 112 ? 5.438 8.309 -9.441 1.00 98.06 112 LEU A C 1
ATOM 845 O O . LEU A 1 112 ? 4.847 7.497 -10.148 1.00 98.06 112 LEU A O 1
ATOM 849 N N . GLY A 1 113 ? 6.275 9.218 -9.947 1.00 98.38 113 GLY A N 1
ATOM 850 C CA . GLY A 1 113 ? 6.493 9.370 -11.383 1.00 98.38 113 GLY A CA 1
ATOM 851 C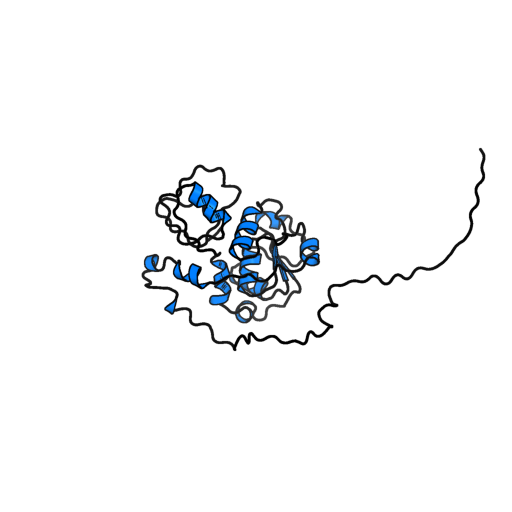 C . GLY A 1 113 ? 7.198 8.175 -12.022 1.00 98.38 113 GLY A C 1
ATOM 852 O O . GLY A 1 113 ? 6.830 7.769 -13.122 1.00 98.38 113 GLY A O 1
ATOM 853 N N . THR A 1 114 ? 8.167 7.566 -11.330 1.00 98.50 114 THR A N 1
ATOM 854 C CA . THR A 1 114 ? 8.873 6.373 -11.835 1.00 98.50 114 THR A CA 1
ATOM 855 C C . THR A 1 114 ? 7.939 5.163 -11.876 1.00 98.50 114 THR A C 1
ATOM 857 O O . THR A 1 114 ? 7.883 4.467 -12.889 1.00 98.50 114 THR A O 1
ATOM 860 N N . ILE A 1 115 ? 7.140 4.945 -10.824 1.00 98.62 115 ILE A N 1
ATOM 861 C CA . ILE A 1 115 ? 6.120 3.885 -10.806 1.00 98.62 115 ILE A CA 1
ATOM 862 C C . ILE A 1 115 ? 5.076 4.126 -11.906 1.00 98.62 115 ILE A C 1
ATOM 864 O O . ILE A 1 115 ? 4.778 3.216 -12.676 1.00 98.62 115 ILE A O 1
ATOM 868 N N . ALA A 1 116 ? 4.573 5.356 -12.050 1.00 98.62 116 ALA A N 1
ATOM 869 C CA . ALA A 1 116 ? 3.594 5.713 -13.079 1.00 98.62 116 ALA A CA 1
ATOM 870 C C . ALA A 1 116 ? 4.098 5.458 -14.515 1.00 98.62 116 ALA A C 1
ATOM 872 O O . ALA A 1 116 ? 3.315 5.064 -15.388 1.00 98.62 116 ALA A O 1
ATOM 873 N N . ALA A 1 117 ? 5.397 5.665 -14.756 1.00 98.50 117 ALA A N 1
ATOM 874 C CA . ALA A 1 117 ? 6.053 5.445 -16.044 1.00 98.50 117 ALA A CA 1
ATOM 875 C C . ALA A 1 117 ? 6.409 3.969 -16.327 1.00 98.50 117 ALA A C 1
ATOM 877 O O . ALA A 1 117 ? 6.836 3.650 -17.435 1.00 98.50 117 ALA A O 1
ATOM 878 N N . SER A 1 118 ? 6.206 3.056 -15.374 1.00 98.56 118 SER A N 1
ATOM 879 C CA . SER A 1 118 ? 6.576 1.641 -15.515 1.00 98.56 118 SER A CA 1
ATOM 880 C C . SER A 1 118 ? 5.478 0.803 -16.182 1.00 98.56 118 SER A C 1
ATOM 882 O O . SER A 1 118 ? 4.285 1.059 -16.000 1.00 98.56 118 SER A O 1
ATOM 884 N N . GLY A 1 119 ? 5.867 -0.218 -16.948 1.00 98.44 119 GLY A N 1
ATOM 885 C CA . GLY A 1 119 ? 4.971 -1.216 -17.541 1.00 98.44 119 GLY A CA 1
ATOM 886 C C . GLY A 1 119 ? 4.534 -2.298 -16.551 1.00 98.44 119 GLY A C 1
ATOM 887 O O . GLY A 1 119 ? 3.375 -2.707 -16.565 1.00 98.44 119 GLY A O 1
ATOM 888 N N . PHE A 1 120 ? 5.434 -2.701 -15.652 1.00 98.81 120 PHE A N 1
ATOM 889 C CA . PHE A 1 120 ? 5.197 -3.698 -14.609 1.00 98.81 120 PHE A CA 1
ATOM 890 C C . PHE A 1 120 ? 6.060 -3.413 -13.370 1.00 98.81 120 PHE A C 1
ATOM 892 O O . PHE A 1 120 ? 7.252 -3.142 -13.491 1.00 98.81 120 PHE A O 1
ATOM 899 N N . VAL A 1 121 ? 5.484 -3.477 -12.170 1.00 98.81 121 VAL A N 1
ATOM 900 C CA . VAL A 1 121 ? 6.209 -3.255 -10.910 1.00 98.81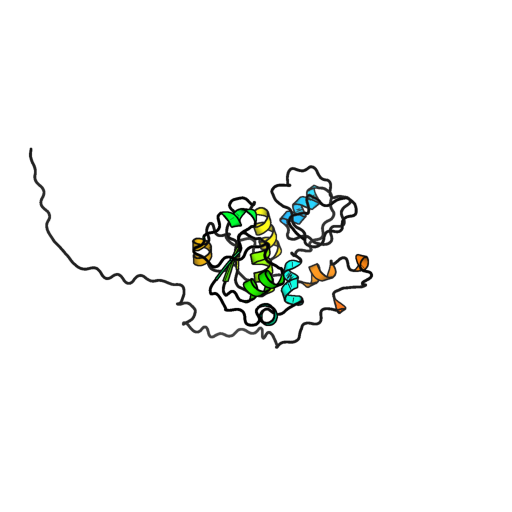 121 VAL A CA 1
ATOM 901 C C . VAL A 1 121 ? 6.377 -4.561 -10.142 1.00 98.81 121 VAL A C 1
ATOM 903 O O . VAL A 1 121 ? 5.406 -5.176 -9.711 1.00 98.81 121 VAL A O 1
ATOM 906 N N . VAL A 1 122 ? 7.624 -4.951 -9.898 1.00 98.56 122 VAL A N 1
ATOM 907 C CA . VAL A 1 122 ? 7.980 -6.047 -8.990 1.00 98.56 122 VAL A CA 1
ATOM 908 C C . VAL A 1 122 ? 8.524 -5.436 -7.708 1.00 98.56 122 VAL A C 1
ATOM 910 O O . VAL A 1 122 ? 9.456 -4.635 -7.753 1.00 98.56 122 VAL A O 1
ATOM 913 N N . ALA A 1 123 ? 7.961 -5.763 -6.547 1.00 97.94 123 ALA A N 1
ATOM 914 C CA . ALA A 1 123 ? 8.358 -5.067 -5.324 1.00 97.94 123 ALA A CA 1
ATOM 915 C C . ALA A 1 123 ? 8.372 -5.949 -4.076 1.00 97.94 123 ALA A C 1
ATOM 917 O O . ALA A 1 123 ? 7.399 -6.632 -3.774 1.00 97.94 123 ALA A O 1
ATOM 918 N N . SER A 1 124 ? 9.453 -5.851 -3.297 1.00 96.81 124 SER A N 1
ATOM 919 C CA . SER A 1 124 ? 9.461 -6.235 -1.878 1.00 96.81 124 SER A CA 1
ATOM 920 C C . SER A 1 124 ? 9.169 -5.030 -0.965 1.00 96.81 124 SER A C 1
ATOM 922 O O . SER A 1 124 ? 9.052 -5.140 0.255 1.00 96.81 124 SER A O 1
ATOM 924 N N . SER A 1 125 ? 9.000 -3.829 -1.523 1.00 95.62 125 SER A N 1
ATOM 925 C CA . SER A 1 125 ? 8.383 -2.708 -0.813 1.00 95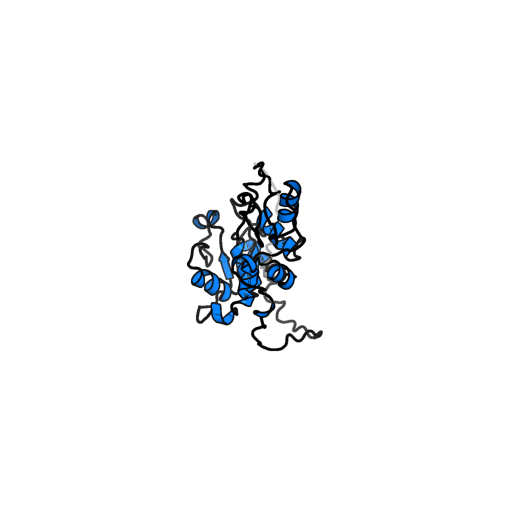.62 125 SER A CA 1
ATOM 926 C C . SER A 1 125 ? 6.859 -2.794 -0.900 1.00 95.62 125 SER A C 1
ATOM 928 O O . SER A 1 125 ? 6.310 -2.802 -2.000 1.00 95.62 125 SER A O 1
ATOM 930 N N . LEU A 1 126 ? 6.162 -2.764 0.248 1.00 96.00 126 LEU A N 1
ATOM 931 C CA . LEU A 1 126 ? 4.691 -2.749 0.281 1.00 96.00 126 LEU A CA 1
ATOM 932 C C . LEU A 1 126 ? 4.129 -1.621 -0.598 1.00 96.00 126 LEU A C 1
ATOM 934 O O . LEU A 1 126 ? 3.303 -1.861 -1.472 1.00 96.00 126 LEU A O 1
ATOM 938 N N . HIS A 1 127 ? 4.626 -0.398 -0.397 1.00 95.94 127 HIS A N 1
ATOM 939 C CA . HIS A 1 127 ? 4.120 0.768 -1.115 1.00 95.94 127 HIS A CA 1
ATOM 940 C C . HIS A 1 127 ? 4.490 0.786 -2.601 1.00 95.94 127 HIS A C 1
ATOM 942 O O . HIS A 1 127 ? 3.845 1.504 -3.355 1.00 95.94 127 HIS A O 1
ATOM 948 N N . GLY A 1 128 ? 5.469 -0.017 -3.041 1.00 97.50 128 GLY A N 1
ATOM 949 C CA . GLY A 1 128 ? 5.729 -0.200 -4.469 1.00 97.50 128 GLY A CA 1
ATOM 950 C C . GLY A 1 128 ? 4.497 -0.761 -5.184 1.00 97.50 128 GLY A C 1
ATOM 951 O O . GLY A 1 128 ? 4.055 -0.189 -6.175 1.00 97.50 128 GLY A O 1
ATOM 952 N N . VAL A 1 129 ? 3.889 -1.813 -4.621 1.00 98.31 129 VAL A N 1
ATOM 953 C CA . VAL A 1 129 ? 2.647 -2.397 -5.154 1.00 98.31 129 VAL A CA 1
ATOM 954 C C . VAL A 1 129 ? 1.433 -1.520 -4.859 1.00 98.31 129 VAL A C 1
ATOM 956 O O . VAL A 1 129 ? 0.643 -1.302 -5.764 1.00 98.31 129 VAL A O 1
ATOM 959 N N . VAL A 1 130 ? 1.296 -0.955 -3.650 1.00 98.06 130 VAL A N 1
ATOM 960 C CA . VAL A 1 130 ? 0.135 -0.098 -3.310 1.00 98.06 130 VAL A CA 1
ATOM 961 C C . VAL A 1 130 ? -0.002 1.080 -4.278 1.00 98.06 130 VAL A C 1
ATOM 963 O O . VAL A 1 130 ? -1.098 1.363 -4.754 1.00 98.06 130 VAL A O 1
ATOM 966 N N . VAL A 1 131 ? 1.104 1.768 -4.581 1.00 98.19 131 VAL A N 1
ATOM 967 C CA . VAL A 1 131 ? 1.098 2.897 -5.522 1.00 98.19 131 VAL A CA 1
ATOM 968 C C . VAL A 1 131 ? 0.857 2.415 -6.950 1.00 98.19 131 VAL A C 1
ATOM 970 O O . VAL A 1 131 ? 0.121 3.064 -7.688 1.00 98.19 131 VAL A O 1
ATOM 973 N N . ALA A 1 132 ? 1.448 1.287 -7.350 1.00 98.56 132 ALA A N 1
ATOM 974 C CA . ALA A 1 132 ? 1.207 0.721 -8.672 1.00 98.56 132 ALA A CA 1
ATOM 975 C C . ALA A 1 132 ? -0.279 0.373 -8.870 1.00 98.56 132 ALA A C 1
ATOM 977 O O . ALA A 1 132 ? -0.879 0.809 -9.851 1.00 98.56 132 ALA A O 1
ATOM 978 N N . ASP A 1 133 ? -0.895 -0.286 -7.887 1.00 98.38 133 ASP A N 1
ATOM 979 C CA . ASP A 1 133 ? -2.324 -0.603 -7.857 1.00 98.38 133 ASP A CA 1
ATOM 980 C C . ASP A 1 133 ? -3.187 0.668 -7.934 1.00 98.38 133 ASP A C 1
ATOM 982 O O . ASP A 1 133 ? -4.107 0.739 -8.749 1.00 98.38 133 ASP A O 1
ATOM 986 N N . ALA A 1 134 ? -2.851 1.707 -7.159 1.00 97.81 134 ALA A N 1
ATOM 987 C CA . ALA A 1 134 ? -3.548 2.998 -7.180 1.00 97.81 134 ALA A CA 1
ATOM 988 C C . ALA A 1 134 ? -3.530 3.673 -8.563 1.00 97.81 134 ALA A C 1
ATOM 990 O O . ALA A 1 134 ? -4.450 4.408 -8.915 1.00 97.81 134 ALA A O 1
ATOM 991 N N . LEU A 1 135 ? -2.471 3.442 -9.341 1.00 97.81 135 LEU A N 1
ATOM 992 C CA . LEU A 1 135 ? -2.253 4.042 -10.657 1.00 97.81 135 LEU A CA 1
ATOM 993 C C . LEU A 1 135 ? -2.639 3.117 -11.820 1.00 97.81 135 LEU A C 1
ATOM 995 O O . LEU A 1 135 ? -2.449 3.492 -12.980 1.00 97.81 135 LEU A O 1
ATOM 999 N N . GLY A 1 136 ? -3.152 1.915 -11.539 1.00 97.62 136 GLY A N 1
ATOM 1000 C CA . GLY A 1 136 ? -3.453 0.909 -12.560 1.00 97.62 136 GLY A CA 1
ATOM 1001 C C . GLY A 1 136 ? -2.208 0.413 -13.307 1.00 97.62 136 GLY A C 1
ATOM 1002 O O . GLY A 1 136 ? -2.281 0.066 -14.488 1.00 97.62 136 GLY A O 1
ATOM 1003 N N . VAL A 1 137 ? -1.044 0.438 -12.658 1.00 98.62 137 VAL A N 1
ATOM 1004 C CA . VAL A 1 137 ? 0.191 -0.173 -13.158 1.00 98.62 137 VAL A CA 1
ATOM 1005 C C . VAL A 1 137 ? 0.195 -1.637 -12.708 1.00 98.62 137 VAL A C 1
ATOM 1007 O O . VAL A 1 137 ? 0.078 -1.884 -11.508 1.00 98.62 137 VAL A O 1
ATOM 1010 N N . PRO A 1 138 ? 0.334 -2.615 -13.623 1.00 98.62 138 PRO A N 1
ATOM 1011 C CA . PRO A 1 138 ? 0.470 -4.019 -13.250 1.00 98.62 138 PRO A CA 1
ATOM 1012 C C . PRO A 1 138 ? 1.567 -4.205 -12.198 1.00 98.62 138 PRO A C 1
ATOM 1014 O O . PRO A 1 138 ? 2.641 -3.610 -12.322 1.00 98.62 138 PRO A O 1
ATOM 1017 N N . ALA A 1 139 ? 1.328 -5.028 -11.176 1.00 98.62 139 ALA A N 1
ATOM 1018 C CA . ALA A 1 139 ? 2.296 -5.215 -10.100 1.00 98.62 139 ALA A CA 1
ATOM 1019 C C . ALA A 1 139 ? 2.248 -6.605 -9.463 1.00 98.62 139 ALA A C 1
ATOM 1021 O O . ALA A 1 139 ? 1.209 -7.266 -9.463 1.00 98.62 139 ALA A O 1
ATOM 1022 N N . ARG A 1 140 ? 3.382 -7.049 -8.913 1.00 98.56 140 ARG A N 1
ATOM 1023 C CA . ARG A 1 140 ? 3.494 -8.273 -8.113 1.00 98.56 140 ARG A CA 1
ATOM 1024 C C . ARG A 1 140 ? 4.452 -8.085 -6.941 1.00 98.56 140 ARG A C 1
ATOM 1026 O O . ARG A 1 140 ? 5.512 -7.472 -7.077 1.00 98.56 140 ARG A O 1
ATOM 1033 N N . PHE A 1 141 ? 4.094 -8.654 -5.792 1.00 98.31 141 PHE A N 1
ATOM 1034 C CA . PHE A 1 141 ? 5.028 -8.784 -4.681 1.00 98.31 141 PHE A CA 1
ATOM 1035 C C . PHE A 1 141 ? 6.096 -9.836 -4.968 1.00 98.31 141 PHE A C 1
ATOM 1037 O O . PHE A 1 141 ? 5.784 -10.945 -5.403 1.00 98.31 141 PHE A O 1
ATOM 1044 N N . VAL A 1 142 ? 7.337 -9.500 -4.627 1.00 97.06 142 VAL A N 1
ATOM 1045 C CA . VAL A 1 142 ? 8.427 -10.461 -4.442 1.00 97.06 142 VAL A CA 1
ATOM 1046 C C . VAL A 1 142 ? 8.781 -10.523 -2.958 1.00 97.06 142 VAL A C 1
ATOM 1048 O O . VAL A 1 142 ? 8.717 -9.511 -2.247 1.00 97.06 142 VAL A O 1
ATOM 1051 N N . ARG A 1 143 ? 9.114 -11.718 -2.470 1.00 94.94 143 ARG A N 1
ATOM 1052 C CA . ARG A 1 143 ? 9.506 -11.948 -1.081 1.00 94.94 143 ARG A CA 1
ATOM 1053 C C . ARG A 1 143 ? 10.671 -11.031 -0.694 1.00 94.94 143 ARG A C 1
ATOM 1055 O O . ARG A 1 143 ? 11.611 -10.813 -1.451 1.00 94.94 143 ARG A O 1
ATOM 1062 N N . SER A 1 144 ? 10.589 -10.475 0.513 1.00 92.62 144 SER A N 1
ATOM 1063 C CA . SER A 1 144 ? 11.702 -9.746 1.125 1.00 92.62 144 SER A CA 1
ATOM 1064 C C . SER A 1 144 ? 12.610 -10.728 1.853 1.00 92.62 144 SER A C 1
ATOM 1066 O O . SER A 1 144 ? 12.112 -11.661 2.481 1.00 92.62 144 SER A O 1
ATOM 1068 N N . ALA A 1 145 ? 13.921 -10.490 1.842 1.00 86.75 145 ALA A N 1
ATOM 1069 C CA . ALA A 1 145 ? 14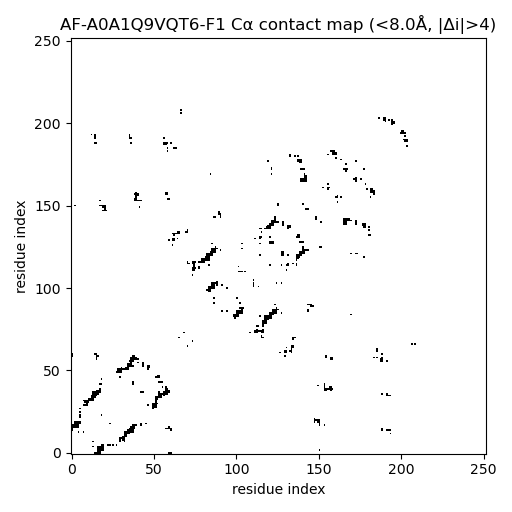.868 -11.334 2.571 1.00 86.75 145 ALA A CA 1
ATOM 1070 C C . ALA A 1 145 ? 14.759 -11.157 4.098 1.00 86.75 145 ALA A C 1
ATOM 1072 O O . ALA A 1 145 ? 15.211 -12.002 4.866 1.00 86.75 145 ALA A O 1
ATOM 1073 N N . VAL A 1 146 ? 14.177 -10.041 4.546 1.00 83.81 146 VAL A N 1
ATOM 1074 C CA . VAL A 1 146 ? 14.243 -9.585 5.945 1.00 83.81 146 VAL A CA 1
ATOM 1075 C C . VAL A 1 146 ? 12.901 -9.159 6.531 1.00 83.81 146 VAL A C 1
ATOM 1077 O O . VAL A 1 146 ? 12.788 -8.980 7.748 1.00 83.81 146 VAL A O 1
ATOM 1080 N N . GLU A 1 147 ? 11.883 -8.941 5.700 1.00 84.44 147 GLU A N 1
ATOM 1081 C CA . GLU A 1 147 ? 10.562 -8.507 6.143 1.00 84.44 147 GLU A CA 1
ATOM 1082 C C . GLU A 1 147 ? 9.536 -9.647 6.097 1.00 84.44 147 GLU A C 1
ATOM 1084 O O . GLU A 1 147 ? 9.437 -10.333 5.081 1.00 84.44 147 GLU A O 1
ATOM 1089 N N . PRO A 1 148 ? 8.700 -9.805 7.142 1.00 87.12 148 PRO A N 1
ATOM 1090 C CA . PRO A 1 148 ? 7.633 -10.797 7.138 1.00 87.12 148 PRO A CA 1
ATOM 1091 C C . PRO A 1 148 ? 6.604 -10.555 6.031 1.00 87.12 148 PRO A C 1
ATOM 1093 O O . PRO A 1 148 ? 6.185 -9.418 5.787 1.00 87.12 148 PRO A O 1
ATOM 1096 N N . GLU A 1 149 ? 6.090 -11.643 5.456 1.00 90.81 149 GLU A N 1
ATOM 1097 C CA . GLU A 1 149 ? 5.035 -11.598 4.435 1.00 90.81 149 GLU A CA 1
ATOM 1098 C C . GLU A 1 149 ? 3.682 -11.102 4.953 1.00 90.81 149 GLU A C 1
ATOM 1100 O O . GLU A 1 149 ? 2.823 -10.734 4.151 1.00 90.81 149 GLU A O 1
ATOM 1105 N N . LEU A 1 150 ? 3.480 -11.066 6.280 1.00 92.12 150 LEU A N 1
ATOM 1106 C CA . LEU A 1 150 ? 2.21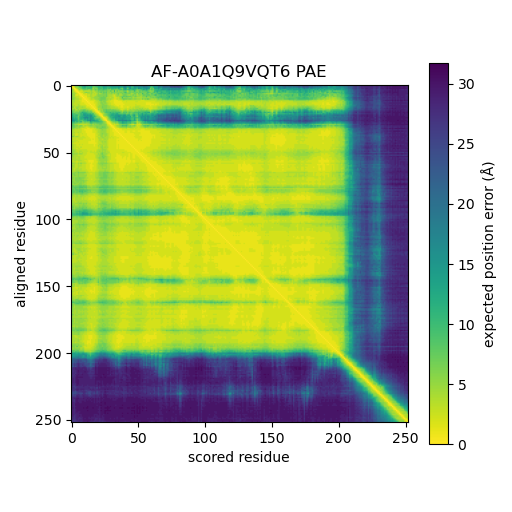4 -10.680 6.915 1.00 92.12 150 LEU A CA 1
ATOM 1107 C C . LEU A 1 150 ? 1.626 -9.411 6.288 1.00 92.12 150 LEU A C 1
ATOM 1109 O O . LEU A 1 150 ? 0.435 -9.368 6.009 1.00 92.12 150 LEU A O 1
ATOM 1113 N N . LYS A 1 151 ? 2.458 -8.393 6.037 1.00 91.88 151 LYS A N 1
ATOM 1114 C CA . LYS A 1 151 ? 2.008 -7.114 5.471 1.00 91.88 151 LYS A CA 1
ATOM 1115 C C . LYS A 1 151 ? 1.519 -7.221 4.026 1.00 91.88 151 LYS A C 1
ATOM 1117 O O . LYS A 1 151 ? 0.603 -6.493 3.661 1.00 91.88 151 LYS A O 1
ATOM 1122 N N . TYR A 1 152 ? 2.106 -8.115 3.229 1.00 95.44 152 TYR A N 1
ATOM 1123 C CA . TYR A 1 152 ? 1.677 -8.370 1.854 1.00 95.44 152 TYR A CA 1
ATOM 1124 C C . TYR A 1 152 ? 0.364 -9.142 1.859 1.00 95.44 152 TYR A C 1
ATOM 1126 O O . TYR A 1 152 ? -0.581 -8.724 1.205 1.00 95.44 152 TYR A O 1
ATOM 1134 N N . ARG A 1 153 ? 0.273 -10.210 2.662 1.00 96.06 153 ARG A N 1
ATOM 1135 C CA . ARG A 1 153 ? -0.946 -11.025 2.791 1.00 96.06 153 ARG A CA 1
ATOM 1136 C C . ARG A 1 153 ? -2.128 -10.210 3.301 1.00 96.06 153 ARG A C 1
ATOM 1138 O O . ARG A 1 153 ? -3.192 -10.242 2.704 1.00 96.06 153 ARG A O 1
ATOM 1145 N N . ASP A 1 154 ? -1.906 -9.417 4.342 1.00 96.50 154 ASP A N 1
ATOM 1146 C CA . ASP A 1 154 ? -2.907 -8.514 4.910 1.00 96.50 154 ASP A CA 1
ATOM 1147 C C . ASP A 1 154 ? -3.425 -7.500 3.875 1.00 96.50 154 ASP A C 1
ATOM 1149 O O . ASP A 1 154 ? -4.628 -7.294 3.760 1.00 96.50 154 ASP A O 1
ATOM 1153 N N . TYR A 1 155 ? -2.531 -6.910 3.075 1.00 97.31 155 TYR A N 1
ATOM 1154 C CA . TYR A 1 155 ? -2.921 -6.003 1.994 1.00 97.31 155 TYR A CA 1
ATOM 1155 C C . TYR A 1 155 ? -3.673 -6.711 0.856 1.00 97.31 155 TYR A C 1
ATOM 1157 O O . TYR A 1 155 ? -4.701 -6.219 0.392 1.00 97.31 155 TYR A O 1
ATOM 1165 N N . LEU A 1 156 ? -3.177 -7.865 0.405 1.00 97.69 156 LEU A N 1
ATOM 1166 C CA . LEU A 1 156 ? -3.799 -8.651 -0.658 1.00 97.69 156 LEU A CA 1
ATOM 1167 C C . LEU A 1 156 ? -5.210 -9.095 -0.254 1.00 97.69 156 LEU A C 1
ATOM 1169 O O . LEU A 1 156 ? -6.152 -8.886 -1.010 1.00 97.69 156 LEU A O 1
ATOM 1173 N N . GLU A 1 157 ? -5.394 -9.604 0.962 1.00 97.12 157 GLU A N 1
ATOM 1174 C CA . GLU A 1 157 ? -6.714 -9.945 1.505 1.00 97.12 157 GLU A CA 1
ATOM 1175 C C . GLU A 1 157 ? -7.627 -8.717 1.612 1.00 97.12 157 GLU A C 1
ATOM 1177 O O . GLU A 1 157 ? -8.769 -8.765 1.158 1.00 97.12 157 GLU A O 1
ATOM 1182 N N . GLY A 1 158 ? -7.112 -7.589 2.118 1.00 96.25 158 GLY A N 1
ATOM 1183 C CA . GLY A 1 158 ? -7.854 -6.322 2.204 1.00 96.25 158 GLY A CA 1
ATOM 1184 C C . GLY A 1 158 ? -8.261 -5.728 0.849 1.00 96.25 158 GLY A C 1
ATOM 1185 O O . GLY A 1 158 ? -9.098 -4.831 0.799 1.00 96.25 158 GLY A O 1
ATOM 1186 N N . THR A 1 159 ? -7.698 -6.237 -0.249 1.00 96.94 159 THR A N 1
ATOM 1187 C CA . THR A 1 159 ? -7.990 -5.822 -1.631 1.00 96.94 159 THR A CA 1
ATOM 1188 C C . THR A 1 159 ? -8.593 -6.950 -2.478 1.00 96.94 159 THR A C 1
ATOM 1190 O O . THR A 1 159 ? -8.565 -6.882 -3.707 1.00 96.94 159 THR A O 1
ATOM 1193 N N . GLY A 1 160 ? -9.131 -7.995 -1.834 1.00 96.38 160 GLY A N 1
ATOM 1194 C CA . GLY A 1 160 ? -9.873 -9.075 -2.496 1.00 96.38 160 GLY A CA 1
ATOM 1195 C C . GLY A 1 160 ? -9.009 -10.111 -3.225 1.00 96.38 160 GLY A C 1
ATOM 1196 O O . GLY A 1 160 ? -9.487 -10.777 -4.137 1.00 96.38 160 GLY A O 1
ATOM 1197 N N . ARG A 1 161 ? -7.731 -10.244 -2.854 1.00 96.38 161 ARG A N 1
ATOM 1198 C CA . ARG A 1 161 ? -6.716 -11.071 -3.535 1.00 96.38 161 ARG A CA 1
ATOM 1199 C C . ARG A 1 161 ? -6.082 -12.109 -2.598 1.00 96.38 161 ARG A C 1
ATOM 1201 O O . ARG A 1 161 ? -4.875 -12.311 -2.632 1.00 96.38 161 ARG A O 1
ATOM 1208 N N . ALA A 1 162 ? -6.872 -12.756 -1.741 1.00 93.25 162 ALA A N 1
ATOM 1209 C CA . ALA A 1 162 ? -6.365 -13.650 -0.690 1.00 93.25 162 ALA A CA 1
ATOM 1210 C C . ALA A 1 162 ? -5.484 -14.810 -1.211 1.00 93.25 162 ALA A C 1
ATOM 1212 O O . ALA A 1 162 ? -4.451 -15.114 -0.613 1.00 93.25 162 ALA A O 1
ATOM 1213 N N . ASP A 1 163 ? -5.847 -15.396 -2.355 1.00 92.00 163 ASP A N 1
ATOM 1214 C CA . ASP A 1 163 ? -5.244 -16.639 -2.864 1.00 92.00 163 ASP A CA 1
ATOM 1215 C C . ASP A 1 163 ? -4.109 -16.423 -3.878 1.00 92.00 163 ASP A C 1
ATOM 1217 O O . ASP A 1 163 ? -3.693 -17.354 -4.569 1.00 92.00 163 ASP A O 1
ATOM 1221 N N . VAL A 1 164 ? -3.597 -15.195 -4.010 1.00 94.31 164 VAL A N 1
ATOM 1222 C CA . VAL A 1 164 ? -2.537 -14.915 -4.987 1.00 94.31 164 VAL A CA 1
ATOM 1223 C C . VAL A 1 164 ? -1.158 -15.265 -4.433 1.00 94.31 164 VAL A C 1
ATOM 1225 O O . VAL A 1 164 ? -0.833 -15.030 -3.267 1.00 94.31 164 VAL A O 1
ATOM 1228 N N . GLU A 1 165 ? -0.315 -15.825 -5.289 1.00 96.19 165 GLU A N 1
ATOM 1229 C CA . GLU A 1 165 ? 1.053 -16.205 -4.943 1.00 96.19 165 GLU A CA 1
ATOM 1230 C C . GLU A 1 165 ? 1.983 -14.984 -4.887 1.00 96.19 165 GLU A C 1
ATOM 1232 O O . GLU A 1 165 ? 1.989 -14.162 -5.803 1.00 96.19 165 GLU A O 1
ATOM 1237 N N . ILE A 1 166 ? 2.797 -14.883 -3.833 1.00 97.31 166 ILE A N 1
ATOM 1238 C CA . ILE A 1 166 ? 3.910 -13.927 -3.745 1.00 97.31 166 ILE A CA 1
ATOM 1239 C C . ILE A 1 166 ? 5.131 -14.610 -4.359 1.00 97.31 166 ILE A C 1
ATOM 1241 O O . ILE A 1 166 ? 5.428 -15.739 -3.988 1.00 97.31 166 ILE A O 1
ATOM 1245 N N . ALA A 1 167 ? 5.808 -13.944 -5.292 1.00 97.56 167 ALA A N 1
ATOM 1246 C CA . ALA A 1 167 ? 6.950 -14.528 -5.989 1.00 97.56 167 ALA A CA 1
ATOM 1247 C C . ALA A 1 167 ? 8.172 -14.666 -5.073 1.00 97.56 167 ALA A C 1
ATOM 1249 O O . ALA A 1 167 ? 8.387 -13.832 -4.188 1.00 97.56 167 ALA A O 1
ATOM 1250 N N . GLU A 1 168 ? 9.009 -15.672 -5.322 1.00 95.94 168 GLU A N 1
ATOM 1251 C CA . GLU A 1 168 ? 10.221 -15.904 -4.522 1.00 95.94 168 GLU A CA 1
ATOM 1252 C C . GLU A 1 168 ? 11.400 -15.026 -4.975 1.00 95.94 168 GLU A C 1
ATOM 1254 O O . GLU A 1 168 ? 12.152 -14.525 -4.141 1.00 95.94 168 GLU A O 1
ATOM 1259 N N . THR A 1 169 ? 11.542 -14.792 -6.285 1.00 96.06 169 THR A N 1
ATOM 1260 C CA . THR A 1 169 ? 12.587 -13.930 -6.871 1.00 96.06 169 THR A CA 1
ATOM 1261 C C . THR A 1 169 ? 12.007 -12.936 -7.876 1.00 96.06 169 THR A C 1
ATOM 1263 O O . THR A 1 169 ? 10.825 -12.992 -8.223 1.00 96.06 169 THR A O 1
ATOM 1266 N N . VAL A 1 170 ? 12.833 -11.997 -8.350 1.00 96.75 170 VAL A N 1
ATOM 1267 C CA . VAL A 1 170 ? 12.412 -11.036 -9.380 1.00 96.75 170 VAL A CA 1
ATOM 1268 C C . VAL A 1 170 ? 12.106 -11.756 -10.694 1.00 96.75 170 VAL A C 1
ATOM 1270 O O . VAL A 1 170 ? 11.077 -11.491 -11.306 1.00 96.75 170 VAL A O 1
ATOM 1273 N N . GLU A 1 171 ? 12.932 -12.716 -11.099 1.00 97.31 171 GLU A N 1
ATOM 1274 C CA . GLU A 1 171 ? 12.739 -13.526 -12.308 1.00 97.31 171 GLU A CA 1
ATOM 1275 C C . GLU A 1 171 ? 11.453 -14.341 -12.223 1.00 97.31 171 GLU A C 1
ATOM 1277 O O . GLU A 1 171 ? 10.705 -14.443 -13.196 1.00 97.31 171 GLU A O 1
ATOM 1282 N N . ASP A 1 172 ? 11.173 -14.891 -11.044 1.00 97.56 172 ASP A N 1
ATOM 1283 C CA . ASP A 1 172 ? 9.938 -15.610 -10.782 1.00 97.56 172 ASP A CA 1
ATOM 1284 C C . ASP A 1 172 ? 8.714 -14.684 -10.866 1.00 97.56 172 ASP A C 1
ATOM 1286 O O . ASP A 1 172 ? 7.714 -15.023 -11.499 1.00 97.56 172 ASP A O 1
ATOM 1290 N N . ALA A 1 173 ? 8.814 -13.464 -10.328 1.00 97.81 173 ALA A N 1
ATOM 1291 C CA . ALA A 1 173 ? 7.760 -12.458 -10.441 1.00 97.81 173 ALA A CA 1
ATOM 1292 C C . ALA A 1 173 ? 7.502 -12.052 -11.899 1.00 97.81 173 ALA A C 1
ATOM 1294 O O . ALA A 1 173 ? 6.346 -11.936 -12.308 1.00 97.81 173 ALA A O 1
ATOM 1295 N N . LEU A 1 174 ? 8.567 -11.877 -12.689 1.00 97.81 174 LEU A N 1
ATOM 1296 C CA . LEU A 1 174 ? 8.481 -11.623 -14.127 1.00 97.81 174 LEU A CA 1
ATOM 1297 C C . LEU A 1 174 ? 7.787 -12.792 -14.838 1.00 97.81 174 LEU A C 1
ATOM 1299 O O . LEU A 1 174 ? 6.841 -12.565 -15.584 1.00 97.81 174 LEU A O 1
ATOM 1303 N N . ARG A 1 175 ? 8.181 -14.038 -14.541 1.00 98.19 175 ARG A N 1
ATOM 1304 C CA . ARG A 1 175 ? 7.579 -15.278 -15.068 1.00 98.19 175 ARG A CA 1
ATOM 1305 C C . ARG A 1 175 ? 6.087 -15.411 -14.769 1.00 98.19 175 ARG A C 1
ATOM 1307 O O . ARG A 1 175 ? 5.328 -15.797 -15.660 1.00 98.19 175 ARG A O 1
ATOM 1314 N N . LEU A 1 176 ? 5.692 -15.148 -13.526 1.00 98.06 176 LEU A N 1
ATOM 1315 C CA . LEU A 1 176 ? 4.316 -15.277 -13.043 1.00 98.06 176 LEU A CA 1
ATOM 1316 C C . LEU A 1 176 ? 3.403 -14.140 -13.526 1.00 98.06 176 LEU A C 1
ATOM 1318 O O . LEU A 1 176 ? 2.180 -14.295 -13.512 1.00 98.06 176 LEU A O 1
ATOM 1322 N N . GLY A 1 177 ? 3.974 -13.006 -13.941 1.00 98.25 177 GLY A N 1
ATOM 1323 C CA . GLY A 1 177 ? 3.226 -11.821 -14.353 1.00 98.25 177 GLY A CA 1
ATOM 1324 C C . GLY A 1 177 ? 2.562 -11.093 -13.176 1.00 98.25 177 GLY A C 1
ATOM 1325 O O . GLY A 1 177 ? 2.847 -11.384 -12.016 1.00 98.25 177 GLY A O 1
ATOM 1326 N N . PRO A 1 178 ? 1.672 -10.120 -13.419 1.00 98.31 178 PRO A N 1
ATOM 1327 C CA . PRO A 1 178 ? 1.081 -9.319 -12.350 1.00 98.31 178 PRO A CA 1
ATOM 1328 C C . PRO A 1 178 ? 0.095 -10.104 -11.475 1.00 98.31 178 PRO A C 1
ATOM 1330 O O . PRO A 1 178 ? -0.410 -11.163 -11.852 1.00 98.31 178 PRO A O 1
ATOM 1333 N N . HIS A 1 179 ? -0.199 -9.571 -10.290 1.00 98.25 179 HIS A N 1
ATOM 1334 C CA . HIS A 1 179 ? -1.414 -9.930 -9.568 1.00 98.25 179 HIS A CA 1
ATOM 1335 C C . HIS A 1 179 ? -2.652 -9.472 -10.359 1.00 98.25 179 HIS A C 1
ATOM 1337 O O . HIS A 1 179 ? -2.570 -8.525 -11.148 1.00 98.25 179 HIS A O 1
ATOM 1343 N N . PRO A 1 180 ? -3.825 -10.084 -10.124 1.00 97.56 180 PRO A N 1
ATOM 1344 C CA . PRO A 1 180 ? -5.089 -9.485 -10.519 1.00 97.56 180 PRO A CA 1
ATOM 1345 C C . PRO A 1 180 ? -5.213 -8.048 -9.975 1.00 97.56 180 PRO A C 1
ATOM 1347 O O . PRO A 1 180 ? -4.680 -7.759 -8.893 1.00 97.56 180 PRO A O 1
ATOM 1350 N N . PRO A 1 181 ? -5.931 -7.156 -10.679 1.00 96.19 181 PRO A N 1
ATOM 1351 C CA . PRO A 1 181 ? -6.251 -5.830 -10.160 1.00 96.19 181 PRO A CA 1
ATOM 1352 C C . PRO A 1 181 ? -6.957 -5.910 -8.795 1.00 96.19 181 PRO A C 1
ATOM 1354 O O . PRO A 1 181 ? -7.680 -6.880 -8.543 1.00 96.19 181 PRO A O 1
ATOM 1357 N N . PRO A 1 182 ? -6.777 -4.917 -7.908 1.00 96.19 182 PRO A N 1
ATOM 1358 C CA . PRO A 1 182 ? -7.470 -4.890 -6.624 1.00 96.19 182 PRO A CA 1
ATOM 1359 C C . PRO A 1 182 ? -8.990 -4.797 -6.817 1.00 96.19 182 PRO A C 1
ATOM 1361 O O . PRO A 1 182 ? -9.483 -3.949 -7.561 1.00 96.19 182 PRO A O 1
ATOM 1364 N N . ALA A 1 183 ? -9.741 -5.629 -6.096 1.00 94.38 183 ALA A N 1
ATOM 1365 C CA . ALA A 1 183 ? -11.190 -5.511 -5.966 1.00 94.38 183 ALA A CA 1
ATOM 1366 C C . ALA A 1 183 ? -11.497 -4.679 -4.712 1.00 94.38 183 ALA A C 1
ATOM 1368 O O . ALA A 1 183 ? -11.741 -5.220 -3.635 1.00 94.38 183 ALA A O 1
ATOM 1369 N N . TRP A 1 184 ? -11.392 -3.354 -4.835 1.00 91.12 184 TRP A N 1
ATOM 1370 C CA . TRP A 1 184 ? -11.440 -2.433 -3.698 1.00 91.12 184 TRP A CA 1
ATOM 1371 C C . TRP A 1 184 ? -12.313 -1.203 -3.980 1.00 91.12 184 TRP A C 1
ATOM 1373 O O . TRP A 1 184 ? -12.200 -0.588 -5.039 1.00 91.12 184 TRP A O 1
ATOM 1383 N N . ASP A 1 185 ? -13.165 -0.843 -3.013 1.00 91.94 185 ASP A N 1
ATOM 1384 C CA . ASP A 1 185 ? -13.987 0.374 -3.021 1.00 91.94 185 ASP A CA 1
ATOM 1385 C C . ASP A 1 185 ? -13.347 1.447 -2.112 1.00 91.94 185 ASP A C 1
ATOM 1387 O O . ASP A 1 185 ? -13.185 1.205 -0.910 1.00 91.94 185 ASP A O 1
ATOM 1391 N N . PRO A 1 186 ? -13.006 2.642 -2.633 1.00 93.50 186 PRO A N 1
ATOM 1392 C CA . PRO A 1 186 ? -12.458 3.740 -1.835 1.00 93.50 186 PRO A CA 1
ATOM 1393 C C . PRO A 1 186 ? -13.458 4.361 -0.852 1.00 93.50 186 PRO A C 1
ATOM 1395 O O . PRO A 1 186 ? -13.045 4.996 0.122 1.00 93.50 186 PRO A O 1
ATOM 1398 N N . GLY A 1 187 ? -14.765 4.214 -1.086 1.00 93.88 187 GLY A N 1
ATOM 1399 C CA . GLY A 1 187 ? -15.820 4.905 -0.347 1.00 93.88 187 GLY A CA 1
ATOM 1400 C C . GLY A 1 187 ? -15.763 4.706 1.174 1.00 93.88 187 GLY A C 1
ATOM 1401 O O . GLY A 1 187 ? -15.774 5.701 1.903 1.00 93.88 187 GLY A O 1
ATOM 1402 N N . PRO A 1 188 ? -15.704 3.461 1.685 1.00 95.00 188 PRO A N 1
ATOM 1403 C CA . PRO A 1 188 ? -15.571 3.190 3.113 1.00 95.00 188 PRO A CA 1
ATOM 1404 C C . PRO A 1 188 ? -14.326 3.829 3.733 1.00 95.00 188 PRO A C 1
ATOM 1406 O O . PRO A 1 188 ? -14.436 4.456 4.786 1.00 95.00 188 PRO A O 1
ATOM 1409 N N . LEU A 1 189 ? -13.166 3.732 3.071 1.00 94.75 189 LEU A N 1
ATOM 1410 C CA . LEU A 1 189 ? -11.922 4.310 3.584 1.00 94.75 189 LEU A CA 1
ATOM 1411 C C . LEU A 1 189 ? -12.005 5.841 3.640 1.00 94.75 189 LEU A C 1
ATOM 1413 O O . LEU A 1 189 ? -11.633 6.431 4.651 1.00 94.75 189 LEU A O 1
ATOM 1417 N N . LEU A 1 190 ? -12.537 6.482 2.595 1.00 94.06 190 LEU A N 1
ATOM 1418 C CA . LEU A 1 190 ? -12.745 7.932 2.560 1.00 94.06 190 LEU A CA 1
ATOM 1419 C C . LEU A 1 190 ? -13.715 8.397 3.652 1.00 94.06 190 LEU A C 1
ATOM 1421 O O . LEU A 1 190 ? -13.427 9.364 4.347 1.00 94.06 190 LEU A O 1
ATOM 1425 N N . ARG A 1 191 ? -14.836 7.695 3.856 1.00 93.69 191 ARG A N 1
ATOM 1426 C CA . ARG A 1 191 ? -15.792 8.014 4.934 1.00 93.69 191 ARG A CA 1
ATOM 1427 C C . ARG A 1 191 ? -15.194 7.862 6.331 1.00 93.69 191 ARG A C 1
ATOM 1429 O O . ARG A 1 191 ? -15.606 8.575 7.236 1.00 93.69 191 ARG A O 1
ATOM 1436 N N . ALA A 1 192 ? -14.244 6.947 6.496 1.00 94.38 192 ALA A N 1
ATOM 1437 C CA . ALA A 1 192 ? -13.544 6.716 7.754 1.00 94.38 192 ALA A CA 1
ATOM 1438 C C . ALA A 1 192 ? -12.385 7.697 8.008 1.00 94.38 192 ALA A C 1
ATOM 1440 O O . ALA A 1 192 ? -11.743 7.612 9.055 1.00 94.38 192 ALA A O 1
ATOM 1441 N N . PHE A 1 193 ? -12.078 8.600 7.070 1.00 93.69 193 PHE A N 1
ATOM 1442 C CA . PHE A 1 193 ? -11.057 9.620 7.288 1.00 93.69 193 PHE A CA 1
ATOM 1443 C C . PHE A 1 193 ? -11.459 10.524 8.465 1.00 93.69 193 PHE A C 1
ATOM 1445 O O . PHE A 1 193 ? -12.594 11.010 8.472 1.00 93.69 193 PHE A O 1
ATOM 1452 N N . PRO A 1 194 ? -10.557 10.796 9.429 1.00 92.12 194 PRO A N 1
ATOM 1453 C CA . PRO A 1 194 ? -10.894 11.560 10.628 1.00 92.12 194 PRO A CA 1
ATOM 1454 C C . PRO A 1 194 ? -10.912 13.076 10.359 1.00 92.12 194 PRO A C 1
ATOM 1456 O O . PRO A 1 194 ? -10.137 13.845 10.923 1.00 92.12 194 PRO A O 1
ATOM 1459 N N . ALA A 1 195 ? -11.786 13.498 9.442 1.00 90.81 195 ALA A N 1
ATOM 1460 C CA . ALA A 1 195 ? -11.944 14.861 8.934 1.00 90.81 195 ALA A CA 1
ATOM 1461 C C . ALA A 1 195 ? -12.064 15.912 10.054 1.00 90.81 195 ALA A C 1
ATOM 1463 O O . ALA A 1 195 ? -11.535 17.022 9.937 1.00 90.81 195 ALA A O 1
ATOM 1464 N N . GLU A 1 196 ? -12.703 15.535 11.158 1.00 92.06 196 GLU A N 1
ATOM 1465 C CA . GLU A 1 196 ? -12.913 16.358 12.339 1.00 92.06 196 GLU A CA 1
ATOM 1466 C C . GLU A 1 196 ? -11.606 16.863 12.965 1.00 92.06 196 GLU A C 1
ATOM 1468 O O . GLU A 1 196 ? -11.572 17.987 13.465 1.00 92.06 196 GLU A O 1
ATOM 1473 N N . LEU A 1 197 ? -10.509 16.100 12.866 1.00 90.50 197 LEU A N 1
ATOM 1474 C CA . LEU A 1 197 ? -9.199 16.494 13.401 1.00 90.50 197 LEU A CA 1
ATOM 1475 C C . LEU A 1 197 ? -8.591 17.693 12.659 1.00 90.50 197 LEU A C 1
ATOM 1477 O O . LEU A 1 197 ? -7.677 18.340 13.168 1.00 90.50 197 LEU A O 1
ATOM 1481 N N . TRP A 1 198 ? -9.114 18.009 11.472 1.00 88.75 198 TRP A N 1
ATOM 1482 C CA . TRP A 1 198 ? -8.710 19.149 10.649 1.00 88.75 198 TRP A CA 1
ATOM 1483 C C . TRP A 1 198 ? -9.832 20.182 10.474 1.00 88.75 198 TRP A C 1
ATOM 1485 O O . TRP A 1 198 ? -9.752 21.033 9.590 1.00 88.75 198 TRP A O 1
ATOM 1495 N N . GLY A 1 199 ? -10.891 20.117 11.290 1.00 89.00 199 GLY A N 1
ATOM 1496 C CA . GLY A 1 199 ? -12.034 21.033 11.199 1.00 89.00 199 GLY A CA 1
ATOM 1497 C C . GLY A 1 199 ? -12.891 20.844 9.939 1.00 89.00 199 GLY A C 1
ATOM 1498 O O . GLY A 1 199 ? -13.656 21.736 9.571 1.00 89.00 199 GLY A O 1
ATOM 1499 N N . LEU A 1 200 ? -12.769 19.700 9.263 1.00 86.12 200 LEU A N 1
ATOM 1500 C CA . LEU A 1 200 ? -13.551 19.357 8.078 1.00 86.12 200 LEU A CA 1
ATOM 1501 C C . LEU A 1 200 ? -14.809 18.572 8.483 1.00 86.12 200 LEU A C 1
ATOM 1503 O O . LEU A 1 200 ? -14.771 17.754 9.398 1.00 86.12 200 LEU A O 1
ATOM 1507 N N . ARG A 1 201 ? -15.934 18.798 7.786 1.00 74.50 201 ARG A N 1
ATOM 1508 C CA . ARG A 1 201 ? -17.203 18.081 8.052 1.00 74.50 201 ARG A CA 1
ATOM 1509 C C . ARG A 1 201 ? -17.279 16.708 7.380 1.00 74.50 201 ARG A C 1
ATOM 1511 O O . ARG A 1 201 ? -17.866 15.790 7.934 1.00 74.50 201 ARG A O 1
ATOM 1518 N N . THR A 1 202 ? -16.722 16.578 6.179 1.00 69.19 202 THR A N 1
ATOM 1519 C CA . THR A 1 202 ? -16.598 15.318 5.431 1.00 69.19 202 THR A CA 1
ATOM 1520 C C . THR A 1 202 ? -15.579 15.500 4.308 1.00 69.19 202 THR A C 1
ATOM 1522 O O . THR A 1 202 ? -15.405 16.610 3.806 1.00 69.19 202 THR A O 1
ATOM 1525 N N . VAL A 1 203 ? -14.916 14.420 3.895 1.00 69.75 203 VAL A N 1
ATOM 1526 C CA . VAL A 1 203 ? -14.043 14.395 2.705 1.00 69.75 203 VAL A CA 1
ATOM 1527 C C . VAL A 1 203 ? -14.748 13.863 1.453 1.00 69.75 203 VAL A C 1
ATOM 1529 O O . VAL A 1 203 ? -14.219 13.987 0.351 1.00 69.75 203 VAL A O 1
ATOM 1532 N N . VAL A 1 204 ? -15.958 13.309 1.589 1.00 62.06 204 VAL A N 1
ATOM 1533 C CA . VAL A 1 204 ? -16.672 12.650 0.479 1.00 62.06 204 VAL A CA 1
ATOM 1534 C C . VAL A 1 204 ? -17.295 13.652 -0.498 1.00 62.06 204 VAL A C 1
ATOM 1536 O O . VAL A 1 204 ? -17.380 13.368 -1.687 1.00 62.06 204 VAL A O 1
ATOM 1539 N N . GLU A 1 205 ? -17.673 14.848 -0.044 1.00 52.56 205 GLU A N 1
ATOM 1540 C CA . GLU A 1 205 ? -18.266 15.873 -0.922 1.00 52.56 205 GLU A CA 1
ATOM 1541 C C . GLU A 1 205 ? -17.235 16.572 -1.829 1.00 52.56 205 GLU A C 1
ATOM 1543 O O . GLU A 1 205 ? -17.605 17.140 -2.856 1.00 52.56 205 GLU A O 1
ATOM 1548 N N . ALA A 1 206 ? -15.940 16.508 -1.495 1.00 48.53 206 ALA A N 1
ATOM 1549 C CA . ALA A 1 206 ? -14.880 17.190 -2.243 1.00 48.53 206 ALA A CA 1
ATOM 1550 C C . ALA A 1 206 ? -14.292 16.352 -3.397 1.00 48.53 206 ALA A C 1
ATOM 1552 O O . ALA A 1 206 ? -13.740 16.913 -4.344 1.00 48.53 206 ALA A O 1
ATOM 1553 N N . ALA A 1 207 ? -14.427 15.023 -3.360 1.00 45.50 207 ALA A N 1
ATOM 1554 C CA . ALA A 1 207 ? -13.912 14.129 -4.394 1.00 45.50 207 ALA A CA 1
ATOM 1555 C C . ALA A 1 207 ? -14.941 13.934 -5.523 1.00 45.50 207 ALA A C 1
ATOM 1557 O O . ALA A 1 207 ? -15.524 12.861 -5.678 1.00 45.50 207 ALA A O 1
ATOM 1558 N N . ARG A 1 208 ? -15.190 14.969 -6.341 1.00 41.66 208 ARG A N 1
ATOM 1559 C CA . ARG A 1 208 ? -15.822 14.736 -7.652 1.00 41.66 208 ARG A CA 1
ATOM 1560 C C . ARG A 1 208 ? -14.806 13.994 -8.529 1.00 41.66 208 ARG A C 1
ATOM 1562 O O . ARG A 1 208 ? -13.652 14.419 -8.570 1.00 41.66 208 ARG A O 1
ATOM 1569 N N . PRO A 1 209 ? -15.196 12.921 -9.238 1.00 43.53 209 PRO A N 1
ATOM 1570 C CA . PRO A 1 209 ? -14.294 12.266 -10.174 1.00 43.53 209 PRO A CA 1
ATOM 1571 C C . PRO A 1 209 ? -13.793 13.300 -11.184 1.00 43.53 209 PRO A C 1
ATOM 1573 O O . PRO A 1 209 ? -14.589 14.068 -11.734 1.00 43.53 209 PRO A O 1
ATOM 1576 N N . VAL A 1 210 ? -12.481 13.323 -11.427 1.00 47.34 210 VAL A N 1
ATOM 1577 C CA . VAL A 1 210 ? -11.912 14.049 -12.565 1.00 47.34 210 VAL A CA 1
ATOM 1578 C C . VAL A 1 210 ? -12.486 13.374 -13.806 1.00 47.34 210 VAL A C 1
ATOM 1580 O O . VAL A 1 210 ? -12.103 12.264 -14.166 1.00 47.34 210 VAL A O 1
ATOM 1583 N N . SER A 1 211 ? -13.504 13.995 -14.394 1.00 41.78 211 SER A N 1
ATOM 1584 C CA . SER A 1 211 ? -14.241 13.459 -15.529 1.00 41.78 211 SER A CA 1
ATOM 1585 C C . SER A 1 211 ? -13.298 13.251 -16.712 1.00 41.78 211 SER A C 1
ATOM 1587 O O . SER A 1 211 ? -12.858 14.214 -17.337 1.00 41.78 211 SER A O 1
ATOM 1589 N N . GLY A 1 212 ? -13.027 11.985 -17.019 1.00 41.12 212 GLY A N 1
ATOM 1590 C CA . GLY A 1 212 ? -12.301 11.535 -18.199 1.00 41.12 212 GLY A CA 1
ATOM 1591 C C . GLY A 1 212 ? -12.919 10.251 -18.747 1.00 41.12 212 GLY A C 1
ATOM 1592 O O . GLY A 1 212 ? -12.360 9.182 -18.556 1.00 41.12 212 GLY A O 1
ATOM 1593 N N . GLY A 1 213 ? -14.065 10.383 -19.428 1.00 37.16 213 GLY A N 1
ATOM 1594 C CA . GLY A 1 213 ? -14.658 9.360 -20.305 1.00 37.16 213 GLY A CA 1
ATOM 1595 C C . GLY A 1 213 ? -15.401 8.198 -19.616 1.00 37.16 213 GLY A C 1
ATOM 1596 O O . GLY A 1 213 ? -15.019 7.775 -18.528 1.00 37.16 213 GLY A O 1
ATOM 1597 N N . PRO A 1 214 ? -16.483 7.667 -20.220 1.00 37.47 214 PRO A N 1
ATOM 1598 C CA . PRO A 1 214 ? -17.264 6.594 -19.616 1.00 37.47 214 PRO A CA 1
ATOM 1599 C C . PRO A 1 214 ? -16.492 5.269 -19.632 1.00 37.47 214 PRO A C 1
ATOM 1601 O O . PRO A 1 214 ? -16.067 4.793 -20.685 1.00 37.47 214 PRO A O 1
ATOM 1604 N N . LEU A 1 215 ? -16.392 4.636 -18.462 1.00 40.03 215 LEU A N 1
ATOM 1605 C CA . LEU A 1 215 ? -16.153 3.200 -18.346 1.00 40.03 215 LEU A CA 1
ATOM 1606 C C . LEU A 1 215 ? -17.381 2.480 -18.917 1.00 40.03 215 LEU A C 1
ATOM 1608 O O . LEU A 1 215 ? -18.398 2.316 -18.244 1.00 40.03 215 LEU A O 1
ATOM 1612 N N . ALA A 1 216 ? -17.310 2.092 -20.187 1.00 34.81 216 ALA A N 1
ATOM 1613 C CA . ALA A 1 216 ? -18.290 1.200 -20.783 1.00 34.81 216 ALA A CA 1
ATOM 1614 C C . ALA A 1 216 ? -18.054 -0.221 -20.246 1.00 34.81 216 ALA A C 1
ATOM 1616 O O . ALA A 1 216 ? -17.156 -0.931 -20.695 1.00 34.81 216 ALA A O 1
ATOM 1617 N N . HIS A 1 217 ? -18.874 -0.636 -19.281 1.00 37.38 217 HIS A N 1
ATOM 1618 C CA . HIS A 1 217 ? -19.055 -2.041 -18.935 1.00 37.38 217 HIS A CA 1
ATOM 1619 C C . HIS A 1 217 ? -20.159 -2.636 -19.818 1.00 37.38 217 HIS A C 1
ATOM 1621 O O . HIS A 1 217 ? -21.340 -2.350 -19.642 1.00 37.38 217 HIS A O 1
ATOM 1627 N N . GLY A 1 218 ? -19.755 -3.473 -20.772 1.00 30.47 218 GLY A N 1
ATOM 1628 C CA . GLY A 1 218 ? -20.619 -4.324 -21.590 1.00 30.47 218 GLY A CA 1
ATOM 1629 C C . GLY A 1 218 ? -19.758 -5.365 -22.318 1.00 30.47 218 GLY A C 1
ATOM 1630 O O . GLY A 1 218 ? -18.622 -5.047 -22.671 1.00 30.47 218 GLY A O 1
ATOM 1631 N N . PRO A 1 219 ? -20.222 -6.615 -22.491 1.00 35.34 219 PRO A N 1
ATOM 1632 C CA . PRO A 1 219 ? -19.356 -7.722 -22.870 1.00 35.34 219 PRO A CA 1
ATOM 1633 C C . PRO A 1 219 ? -19.028 -7.647 -24.362 1.00 35.34 219 PRO A C 1
ATOM 1635 O O . PRO A 1 219 ? -19.875 -7.922 -25.208 1.00 35.34 219 PRO A O 1
ATOM 1638 N N . THR A 1 220 ? -17.790 -7.304 -24.706 1.00 32.62 220 THR A N 1
ATOM 1639 C CA . THR A 1 220 ? -17.274 -7.497 -26.062 1.00 32.62 220 THR A CA 1
ATOM 1640 C C . THR A 1 220 ? -16.735 -8.915 -26.200 1.00 32.62 220 THR A C 1
ATOM 1642 O O . THR A 1 220 ? -15.598 -9.244 -25.866 1.00 32.62 220 THR A O 1
ATOM 1645 N N . THR A 1 221 ? -17.592 -9.785 -26.722 1.00 40.28 221 THR A N 1
ATOM 1646 C CA . THR A 1 221 ? -17.191 -10.985 -27.448 1.00 40.28 221 THR A CA 1
ATOM 1647 C C . THR A 1 221 ? -16.349 -10.567 -28.658 1.00 40.28 221 THR A C 1
ATOM 1649 O O . THR A 1 221 ? -16.851 -9.969 -29.604 1.00 40.28 221 THR A O 1
ATOM 1652 N N . GLY A 1 222 ? -15.047 -10.855 -28.626 1.00 33.72 222 GLY A N 1
ATOM 1653 C CA . GLY A 1 222 ? -14.148 -10.560 -29.746 1.00 33.72 222 GLY A CA 1
ATOM 1654 C C . GLY A 1 222 ? -12.681 -10.485 -29.341 1.00 33.72 222 GLY A C 1
ATOM 1655 O O . GLY A 1 222 ? -12.028 -9.473 -29.562 1.00 33.72 222 GLY A O 1
ATOM 1656 N N . GLY A 1 223 ? -12.161 -11.539 -28.707 1.00 31.67 223 GLY A N 1
ATOM 1657 C CA . GLY A 1 223 ? -10.739 -11.631 -28.383 1.00 31.67 223 GLY A CA 1
ATOM 1658 C C . GLY A 1 223 ? -9.904 -11.818 -29.650 1.00 31.67 223 GLY A C 1
ATOM 1659 O O . GLY A 1 223 ? -9.984 -12.862 -30.293 1.00 31.67 223 GLY A O 1
ATOM 1660 N N . ASN A 1 224 ? -9.083 -10.824 -29.987 1.00 35.44 224 ASN A N 1
ATOM 1661 C CA . ASN A 1 224 ? -8.035 -10.967 -30.989 1.00 35.44 224 ASN A CA 1
ATOM 1662 C C . ASN A 1 224 ? -6.949 -11.917 -30.444 1.00 35.44 224 ASN A C 1
ATOM 1664 O O . ASN A 1 224 ? -6.380 -11.691 -29.376 1.00 35.44 224 ASN A O 1
ATOM 1668 N N . ALA A 1 225 ? -6.665 -12.999 -31.168 1.00 35.50 225 ALA A N 1
ATOM 1669 C CA . ALA A 1 225 ? -5.757 -14.079 -30.768 1.00 35.50 225 ALA A CA 1
ATOM 1670 C C . ALA A 1 225 ? -4.258 -13.687 -30.735 1.00 35.50 225 ALA A C 1
ATOM 1672 O O . ALA A 1 225 ? -3.405 -14.543 -30.496 1.00 35.50 225 ALA A O 1
ATOM 1673 N N . ALA A 1 226 ? -3.925 -12.413 -30.963 1.00 35.78 226 ALA A N 1
ATOM 1674 C CA . ALA A 1 226 ? -2.553 -11.917 -31.051 1.00 35.78 226 ALA A CA 1
ATOM 1675 C C . ALA A 1 226 ? -1.916 -11.563 -29.689 1.00 35.78 226 ALA A C 1
ATOM 1677 O O . ALA A 1 226 ? -0.718 -11.762 -29.514 1.00 35.78 226 ALA A O 1
ATOM 1678 N N . GLU A 1 227 ? -2.687 -11.133 -28.684 1.00 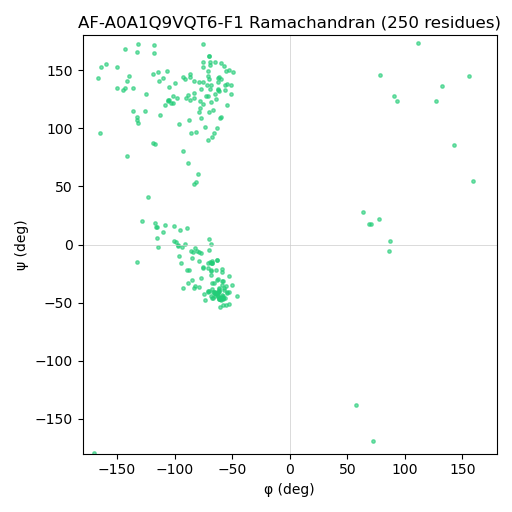34.91 227 GLU A N 1
ATOM 1679 C CA . GLU A 1 227 ? -2.122 -10.672 -27.395 1.00 34.91 227 GLU A CA 1
ATOM 1680 C C . GLU A 1 227 ? -1.845 -11.805 -26.394 1.00 34.91 227 GLU A C 1
ATOM 1682 O O . GLU A 1 227 ? -1.123 -11.626 -25.417 1.00 34.91 227 GLU A O 1
ATOM 1687 N N . ARG A 1 228 ? -2.334 -13.021 -26.665 1.00 34.47 228 ARG A N 1
ATOM 1688 C CA . ARG A 1 228 ? -2.024 -14.214 -25.854 1.00 34.47 228 ARG A CA 1
ATOM 1689 C C . ARG A 1 228 ? -0.705 -14.893 -26.244 1.00 34.47 228 ARG A C 1
ATOM 1691 O O . ARG A 1 228 ? -0.283 -15.815 -25.556 1.00 34.47 228 ARG A O 1
ATOM 1698 N N . ARG A 1 229 ? -0.046 -14.459 -27.326 1.00 31.69 229 ARG A N 1
ATOM 1699 C CA . ARG A 1 229 ? 1.164 -15.108 -27.872 1.00 31.69 229 ARG A CA 1
ATOM 1700 C C . ARG A 1 229 ? 2.493 -14.487 -27.432 1.00 31.69 229 ARG A C 1
ATOM 1702 O O . ARG A 1 229 ? 3.533 -15.023 -27.793 1.00 31.69 229 ARG A O 1
ATOM 1709 N N . ALA A 1 230 ? 2.490 -13.420 -26.634 1.00 34.91 230 ALA A N 1
ATOM 1710 C CA . ALA A 1 230 ? 3.731 -12.759 -26.215 1.00 34.91 230 ALA A CA 1
ATOM 1711 C C . ALA A 1 230 ? 4.398 -13.367 -24.959 1.00 34.91 230 ALA A C 1
ATOM 1713 O O . ALA A 1 230 ? 5.514 -12.984 -24.631 1.00 34.91 230 ALA A O 1
ATOM 1714 N N . TRP A 1 231 ? 3.769 -14.340 -24.282 1.00 36.28 231 TRP A N 1
ATOM 1715 C CA . TRP A 1 231 ? 4.344 -15.000 -23.091 1.00 36.28 231 TRP A CA 1
ATOM 1716 C C . TRP A 1 231 ? 4.359 -16.540 -23.159 1.00 36.28 231 TRP A C 1
ATOM 1718 O O . TRP A 1 231 ? 4.466 -17.222 -22.144 1.00 36.28 231 TRP A O 1
ATOM 1728 N N . SER A 1 232 ? 4.260 -17.130 -24.354 1.00 34.31 232 SER A N 1
ATOM 1729 C CA . SER A 1 232 ? 4.410 -18.580 -24.546 1.00 34.31 232 SER A CA 1
ATOM 1730 C C . SER A 1 232 ? 5.619 -18.884 -25.435 1.00 34.31 232 SER A C 1
ATOM 1732 O O . SER A 1 232 ? 5.491 -19.028 -26.651 1.00 34.31 232 SER A O 1
ATOM 1734 N N . GLY A 1 233 ? 6.806 -18.983 -24.836 1.00 31.02 233 GLY A N 1
ATOM 1735 C CA . GLY A 1 233 ? 8.003 -19.488 -25.509 1.00 31.02 233 GLY A CA 1
ATOM 1736 C C . GLY A 1 233 ? 7.902 -20.996 -25.757 1.00 31.02 233 GLY A C 1
ATOM 1737 O O . GLY A 1 233 ? 8.321 -21.791 -24.918 1.00 31.02 233 GLY A O 1
ATOM 1738 N N . GLN A 1 234 ? 7.355 -21.405 -26.904 1.00 32.66 234 GLN A N 1
ATOM 1739 C CA . GLN A 1 234 ? 7.554 -22.760 -27.422 1.00 32.66 234 GLN A CA 1
ATOM 1740 C C . GLN A 1 234 ? 8.945 -22.851 -28.059 1.00 32.66 234 GLN A C 1
ATOM 1742 O O . GLN A 1 234 ? 9.242 -22.168 -29.035 1.00 32.66 234 GLN A O 1
ATOM 1747 N N . ARG A 1 235 ? 9.790 -23.721 -27.495 1.00 37.00 235 ARG A N 1
ATOM 1748 C CA . ARG A 1 235 ? 11.039 -24.176 -28.113 1.00 37.00 235 ARG A CA 1
ATOM 1749 C C . ARG A 1 235 ? 10.685 -24.993 -29.353 1.00 37.00 235 ARG A C 1
ATOM 1751 O O . ARG A 1 235 ? 10.094 -26.064 -29.226 1.00 37.00 235 ARG A O 1
ATOM 1758 N N . THR A 1 236 ? 11.064 -24.522 -30.533 1.00 35.84 236 THR A N 1
ATOM 1759 C CA . THR A 1 236 ? 11.195 -25.385 -31.707 1.00 35.84 236 THR A CA 1
ATOM 1760 C C . THR A 1 236 ? 12.515 -26.129 -31.584 1.00 35.84 236 THR A C 1
ATOM 1762 O O . THR A 1 236 ? 13.585 -25.523 -31.564 1.00 35.84 236 THR A O 1
ATOM 1765 N N . GLY A 1 237 ? 12.419 -27.445 -31.417 1.00 33.91 237 GLY A N 1
ATOM 1766 C CA . GLY A 1 237 ? 13.554 -28.341 -31.526 1.00 33.91 237 GLY A CA 1
ATOM 1767 C C . GLY A 1 237 ? 13.964 -28.481 -32.985 1.00 33.91 237 GLY A C 1
ATOM 1768 O O . GLY A 1 237 ? 13.143 -28.828 -33.827 1.00 33.91 237 GLY A O 1
ATOM 1769 N N . GLU A 1 238 ? 15.243 -28.265 -33.248 1.00 33.59 238 GLU A N 1
ATOM 1770 C CA . GLU A 1 238 ? 15.945 -28.838 -34.387 1.00 33.59 238 GLU A CA 1
ATOM 1771 C C . GLU A 1 238 ? 17.163 -29.562 -33.820 1.00 33.59 238 GLU A C 1
ATOM 1773 O O . GLU A 1 238 ? 18.037 -28.960 -33.197 1.00 33.59 238 GLU A O 1
ATOM 1778 N N . GLY A 1 239 ? 17.178 -30.882 -33.972 1.00 33.03 239 GLY A N 1
ATOM 1779 C CA . GLY A 1 239 ? 18.380 -31.684 -33.807 1.00 33.03 239 GLY A CA 1
ATOM 1780 C C . GLY A 1 239 ? 18.861 -32.150 -35.177 1.00 33.03 239 GLY A C 1
ATOM 1781 O O . GLY A 1 239 ? 18.036 -32.426 -36.046 1.00 33.03 239 GLY A O 1
ATOM 1782 N N . PRO A 1 240 ? 20.169 -32.336 -35.366 1.00 38.62 240 PRO A N 1
ATOM 1783 C CA . PRO A 1 240 ? 20.695 -33.417 -36.179 1.00 38.62 240 PRO A CA 1
ATOM 1784 C C . PRO A 1 240 ? 21.136 -34.529 -35.209 1.00 38.62 240 PRO A C 1
ATOM 1786 O O . PRO A 1 240 ? 21.636 -34.269 -34.122 1.00 38.62 240 PRO A O 1
ATOM 1789 N N . GLY A 1 241 ? 20.905 -35.807 -35.457 1.00 31.41 241 GLY A N 1
ATOM 1790 C CA . GLY A 1 241 ? 21.192 -36.523 -36.688 1.00 31.41 241 GLY A CA 1
ATOM 1791 C C . GLY A 1 241 ? 22.024 -37.734 -36.263 1.00 31.41 241 GLY A C 1
ATOM 1792 O O . GLY A 1 241 ? 23.001 -37.601 -35.534 1.00 31.41 241 GLY A O 1
ATOM 1793 N N . ALA A 1 242 ? 21.544 -38.916 -36.623 1.00 33.91 242 ALA A N 1
ATOM 1794 C CA . ALA A 1 242 ? 21.956 -40.206 -36.097 1.00 33.91 242 ALA A CA 1
ATOM 1795 C C . ALA A 1 242 ? 23.444 -40.550 -36.305 1.00 33.91 242 ALA A C 1
ATOM 1797 O O . ALA A 1 242 ? 23.997 -40.349 -37.383 1.00 33.91 242 ALA A O 1
ATOM 1798 N N . GLY A 1 243 ? 24.034 -41.193 -35.294 1.00 30.94 243 GLY A N 1
ATOM 1799 C CA . GLY A 1 243 ? 25.262 -41.981 -35.385 1.00 30.94 243 GLY A CA 1
ATOM 1800 C C . GLY A 1 243 ? 25.047 -43.316 -34.674 1.00 30.94 243 GLY A C 1
ATOM 1801 O O . GLY A 1 243 ? 24.906 -43.361 -33.456 1.00 30.94 243 GLY A O 1
ATOM 1802 N N . GLN A 1 244 ? 24.931 -44.382 -35.462 1.00 35.41 244 GLN A N 1
ATOM 1803 C CA . GLN A 1 244 ? 24.773 -45.773 -35.036 1.00 35.41 244 GLN A CA 1
ATOM 1804 C C . GLN A 1 244 ? 26.055 -46.316 -34.385 1.00 35.41 244 GLN A C 1
ATOM 1806 O O . GLN A 1 244 ? 27.148 -45.885 -34.740 1.00 35.41 244 GLN A O 1
ATOM 1811 N N . GLY A 1 245 ? 25.921 -47.353 -33.549 1.00 30.97 245 GLY A N 1
ATOM 1812 C CA . GLY A 1 245 ? 27.000 -48.327 -33.341 1.00 30.97 245 GLY A CA 1
ATOM 1813 C C . GLY A 1 245 ? 27.153 -48.832 -31.912 1.00 30.97 245 GLY A C 1
ATOM 1814 O O . GLY A 1 245 ? 27.976 -48.328 -31.159 1.00 30.97 245 GLY A O 1
ATOM 1815 N N . ALA A 1 246 ? 26.386 -49.863 -31.560 1.00 35.72 246 ALA A N 1
ATOM 1816 C CA . ALA A 1 246 ? 26.636 -50.693 -30.389 1.00 35.72 246 ALA A CA 1
ATOM 1817 C C . ALA A 1 246 ? 27.892 -51.563 -30.590 1.00 35.72 246 ALA A C 1
ATOM 1819 O O . ALA A 1 246 ? 28.107 -52.103 -31.674 1.00 35.72 246 ALA A O 1
ATOM 1820 N N . GLY A 1 247 ? 28.666 -51.751 -29.520 1.00 31.52 247 GLY A N 1
ATOM 1821 C CA . GLY A 1 247 ? 29.773 -52.702 -29.447 1.00 31.52 247 GLY A CA 1
ATOM 1822 C C . GLY A 1 247 ? 30.197 -52.926 -27.996 1.00 31.52 247 GLY A C 1
ATOM 1823 O O . GLY A 1 247 ? 30.933 -52.126 -27.432 1.00 31.52 247 GLY A O 1
ATOM 1824 N N . LEU A 1 248 ? 29.671 -53.993 -27.392 1.00 42.38 248 LEU A N 1
ATOM 1825 C CA . LEU A 1 248 ? 30.152 -54.603 -26.147 1.00 42.38 248 LEU A CA 1
ATOM 1826 C C . LEU A 1 248 ? 31.438 -55.418 -26.407 1.00 42.38 248 LEU A C 1
ATOM 1828 O O . LEU A 1 248 ? 31.766 -55.675 -27.561 1.00 42.38 248 LEU A O 1
ATOM 1832 N N . HIS A 1 249 ? 32.058 -55.893 -25.313 1.00 37.28 249 HIS A N 1
ATOM 1833 C CA . HIS A 1 249 ? 33.327 -56.645 -25.157 1.00 37.28 249 HIS A CA 1
ATOM 1834 C C . HIS A 1 249 ? 34.530 -55.716 -24.898 1.00 37.28 249 HIS A C 1
ATOM 1836 O O . HIS A 1 249 ? 34.780 -54.811 -25.674 1.00 37.28 249 HIS A O 1
ATOM 1842 N N . GLY A 1 250 ? 35.330 -55.820 -23.836 1.00 32.41 250 GLY A N 1
ATOM 1843 C CA . GLY A 1 250 ? 35.579 -56.887 -22.872 1.00 32.41 250 GLY A CA 1
ATOM 1844 C C . GLY A 1 250 ? 37.100 -57.057 -22.720 1.00 32.41 250 GLY A C 1
ATOM 1845 O O . GLY A 1 250 ? 37.786 -57.129 -23.731 1.00 32.41 250 GLY A O 1
ATOM 1846 N N . LEU A 1 251 ? 37.555 -57.206 -21.468 1.00 38.22 251 LEU A N 1
ATOM 1847 C CA . LEU A 1 251 ? 38.861 -57.707 -20.993 1.00 38.22 251 LEU A CA 1
ATOM 1848 C C . LEU A 1 251 ? 40.032 -56.725 -20.764 1.00 38.22 251 LEU A C 1
ATOM 1850 O O . LEU A 1 251 ? 40.480 -56.036 -21.673 1.00 38.22 251 LEU A O 1
ATOM 1854 N N . SER A 1 252 ? 40.548 -56.882 -19.531 1.00 40.25 252 SER A N 1
ATOM 1855 C CA . SER A 1 252 ? 41.897 -56.646 -18.980 1.00 40.25 252 SER A CA 1
ATOM 1856 C C . SER A 1 252 ? 42.397 -55.224 -18.754 1.00 40.25 252 SER A C 1
ATOM 1858 O O . SER A 1 252 ? 42.565 -54.460 -19.722 1.00 40.25 252 SER A O 1
#

pLDDT: mean 80.98, std 23.31, range [30.47, 98.81]

Sequence (252 aa):
MGSVLAMARAGDVVWGSGVNGKLVDREHALSDVDVRAVRGPRTRDFARRRGAEVPEVYGDPGLLVGHLWTRSALAGDRPRTDHLVVPNLHDLAAADRAHPTLSPRSPLDVCLGTIAASGFVVASSLHGVVVADALGVPARFVRSAVEPELKYRDYLEGTGRADVEIAETVEDALRLGPHPPPAWDPGPLLRAFPAELWGLRTVVEAARPVSGGPLAHGPTTGGNAAERRAWSGQRTGEGPGAGQGAGLHGLS

Secondary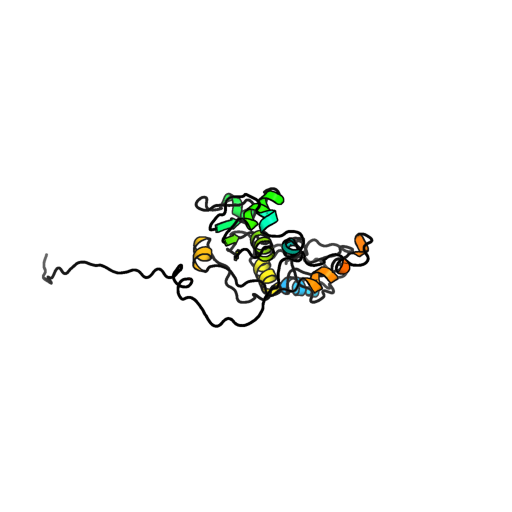 structure (DSSP, 8-state):
--S-GGG--TT-EEEEE---GGGTT-----TTSEEEEESSHHHHHHHHTTT----S-B--GGGGHHHHS-HHHHHTTPPPBS-EEE--TTTGGG--TTS-B--TTS-HHHHHHHHHTBS-EEESSHHHHHHHHHTT--EEEB--SSS-THHHHHHHHHTT-TTPPPBSSHHHHHHH-PPPPP---HHHHHHTS-GGGGT-S-STTT------------------TTTTSTT---------------------

Radius of gyration: 23.65 Å; Cα contacts (8 Å, |Δi|>4): 423; chains: 1; bounding box: 62×79×62 Å

Nearest PDB structures (foldseek):
  5ax7-assembly1_A  TM=5.696E-01  e=1.645E-03  Schizosaccharomyces pombe 972h-
  6x1l-assembly1_A-2  TM=6.225E-01  e=2.968E-02  Klebsiella pneumoniae subsp. pneumoniae NTUH-K2044
  4rap-assembly1_D  TM=6.106E-01  e=2.493E+00  Escherichia coli ETEC H10407
  2h1h-assembly2_B  TM=4.335E-01  e=1.620E+00  Escherichia coli RS218
  1vkf-assembly4_D  TM=3.792E-01  e=1.267E+00  Thermotoga maritima MSB8

Solvent-accessible surface area (backbone atoms only — not comparable to full-atom values): 14886 Å² total; per-residue (Å²): 111,53,55,48,53,79,70,62,48,76,77,38,76,38,53,17,24,23,44,39,65,92,49,68,86,60,94,60,76,33,57,54,30,49,40,44,24,22,17,11,62,60,35,41,54,56,39,44,78,29,56,21,65,64,59,98,26,43,33,47,67,55,46,49,49,40,79,77,44,54,36,66,71,46,18,59,90,53,78,73,36,74,52,36,36,21,39,24,79,89,38,50,89,73,54,69,83,92,48,59,69,48,63,78,83,48,57,68,69,55,46,50,16,53,49,45,24,27,54,28,38,42,14,39,21,70,62,48,39,39,43,20,56,26,48,74,27,45,24,29,49,23,59,46,95,85,56,66,62,55,50,57,53,21,41,31,42,32,22,68,42,69,88,65,84,69,21,79,38,70,69,48,30,62,74,68,43,55,53,79,79,70,64,69,70,64,64,60,46,48,70,37,49,72,34,63,85,74,77,38,94,64,61,66,86,73,66,66,76,84,86,74,79,86,86,82,85,71,90,77,88,74,82,69,81,68,78,75,59,83,81,62,88,76,82,81,86,81,82,84,80,90,81,88,84,90,79,84,85,83,86,134